Protein AF-0000000071077461 (afdb_homodimer)

Secondary structure (DSSP, 8-state):
--------------------PPPPTT-EEETTEEEEEEEEEE-HHHHHHHHHHTT-EE---SSHHHHHHHHHHHHHHS-GGGTT-TTS-EE-SEE-SSSTT--EETT--------BPTT----TTS--EEEE---SSSHHHHT-EEEE-TTS-EEEEEEEE---/--------------------PPPPTT-EEETTEEEEEEEEEE-HHHHHHHHHHTT-EE---SSHHHHHHHHHHHHHHS-GGG-S-TTS-EE-SEE-SSSTT--EETT--------BPTT----TTS--EEEE---SSSHHHHT-EEEE-TTS-EEEEEEEE---

Organism: Strongylocentrotus purpuratus (NCBI:txid7668)

pLDDT: mean 88.17, std 15.77, range [35.69, 98.88]

InterPro domains:
  IPR001304 C-type lectin-like [PF00059] (41-160)
  IPR001304 C-type lectin-like [PS50041] (30-159)
  IPR001304 C-type lectin-like [SM00034] (23-159)
  IPR016186 C-type lectin-like/link domain superfamily [G3DSA:3.10.100.10] (11-162)
  IPR016187 C-type lectin fold [SSF56436] (12-163)
  IPR050111 C-type lectin and snaclec domain-containing protein [PTHR22803] (23-162)

Foldseek 3Di:
DPPPPPPPPPPPPPPPPPPQDDDDPQWDDDPFKTKHWDQFWFFLVVQQVVLVVVVWGFADDQDPVSLLVVLVVVVVVDPCVPLAALLAWAFGQWWQVPHPPDIDGVVGDDDNDAFADVPPPPCVVNFTTKIQSSHDDDSSNSSHMYGDHRGGIYITMIMDGRRD/DPPPPPPPPPPPPPPPPPPQDDDDPQWDDDPFKTKHWDQFWFFLVVQQVVLVVVVWGFADDQDPVSLLVVLVVVCVVDPCVVQAQLLAWAFGQWWQVPHPPDIDGVVGDDDNDAFADVPPPPCVVNFTTKIQSSHDDDSSNSSHMYTDHSGGIYITMIMDGRRD

Solvent-accessible surface area (backbone atoms only — not comparable to full-atom values): 17833 Å² total; per-residue (Å²): 135,84,80,79,79,77,79,76,78,78,77,76,75,76,74,74,62,76,63,58,54,56,60,56,72,64,18,20,30,56,88,63,29,19,37,31,71,36,37,66,60,28,28,49,66,56,45,38,49,53,18,44,75,70,72,30,23,31,34,77,53,73,42,71,65,54,47,48,52,52,52,52,51,48,47,32,44,32,74,54,92,48,55,64,27,60,86,51,46,37,41,38,23,41,28,19,77,88,42,83,90,50,68,39,36,71,70,69,54,80,82,76,48,87,53,60,29,91,82,38,73,65,48,69,95,71,21,32,25,32,26,33,32,15,39,62,94,42,73,73,46,17,57,18,28,34,53,33,56,45,77,46,67,32,19,34,36,23,30,36,78,49,58,88,133,85,79,80,80,79,79,77,79,78,77,78,75,75,75,74,63,76,62,57,52,56,62,57,74,66,18,20,31,55,88,64,29,19,36,32,70,36,38,67,60,27,27,49,67,55,46,39,50,53,19,45,76,69,74,30,23,31,33,77,54,72,42,71,66,53,48,48,54,52,51,52,52,49,49,32,43,33,76,55,88,55,64,51,28,60,86,53,43,36,41,38,21,41,28,18,76,90,41,81,89,51,70,41,35,71,70,69,54,80,80,75,49,86,52,60,30,92,83,37,72,65,47,70,94,71,22,32,25,30,25,33,32,21,38,63,93,42,73,74,46,19,56,17,28,33,52,32,56,44,77,45,66,32,20,35,36,25,30,38,78,50,58,91

Nearest PDB structures (foldseek):
  5ao5-assembly1_A  TM=8.931E-01  e=1.220E-12  Homo sapiens
  6py1-assembly1_A  TM=8.354E-01  e=2.115E-12  Homo sapiens
  6m5m-assembly1_A  TM=8.519E-01  e=5.872E-10  Saxidomus purpurata
  7odu-assembly1_C  TM=7.969E-01  e=1.382E-09  Rattus norvegicus
  6e7d-assembly1_E  TM=8.260E-01  e=6.780E-09  Mus musculus

Radius of gyration: 26.02 Å; Cα contacts (8 Å, |Δi|>4): 649; chains: 2; bounding box: 96×58×41 Å

Structure (mmCIF, N/CA/C/O backbone):
data_AF-0000000071077461-model_v1
#
loop_
_entity.id
_entity.type
_entity.pdbx_description
1 polymer 'C-type lectin domain-containing protein'
#
loop_
_atom_site.group_PDB
_atom_site.id
_atom_site.type_symbol
_atom_site.label_atom_id
_atom_site.label_alt_id
_atom_site.label_comp_id
_atom_site.label_asym_id
_atom_site.label_entity_id
_atom_site.label_seq_id
_atom_site.pdbx_PDB_ins_code
_atom_site.Cartn_x
_atom_site.Cartn_y
_atom_site.Cartn_z
_atom_site.occupancy
_atom_site.B_iso_or_equiv
_atom_site.auth_seq_id
_atom_site.auth_comp_id
_atom_site.auth_asym_id
_atom_site.auth_atom_id
_atom_site.pdbx_PDB_model_num
ATOM 1 N N . MET A 1 1 ? 77 -6.574 11.445 1 35.69 1 MET A N 1
ATOM 2 C CA . MET A 1 1 ? 75.75 -6.355 12.133 1 35.69 1 MET A CA 1
ATOM 3 C C . MET A 1 1 ? 74.625 -5.988 11.141 1 35.69 1 MET A C 1
ATOM 5 O O . MET A 1 1 ? 74.625 -4.871 10.617 1 35.69 1 MET A O 1
ATOM 9 N N . ALA A 1 2 ? 74.125 -7.016 10.25 1 49.16 2 ALA A N 1
ATOM 10 C CA . ALA A 1 2 ? 73.062 -6.879 9.266 1 49.16 2 ALA A CA 1
ATOM 11 C C . ALA A 1 2 ? 71.812 -6.352 9.914 1 49.16 2 ALA A C 1
ATOM 13 O O . ALA A 1 2 ? 71.375 -6.828 10.977 1 49.16 2 ALA A O 1
ATOM 14 N N . SER A 1 3 ? 71.438 -5.016 9.781 1 51.44 3 SER A N 1
ATOM 15 C CA . SER A 1 3 ? 70.188 -4.355 10.164 1 51.44 3 SER A CA 1
ATOM 16 C C . SER A 1 3 ? 69 -5.066 9.562 1 51.44 3 SER A C 1
ATOM 18 O O . SER A 1 3 ? 68.938 -5.246 8.344 1 51.44 3 SER A O 1
ATOM 20 N N . ASN A 1 4 ? 68.438 -6.098 10.273 1 57.31 4 ASN A N 1
ATOM 21 C CA . ASN A 1 4 ? 67.188 -6.723 9.922 1 57.31 4 ASN A CA 1
ATOM 22 C C . ASN A 1 4 ? 66.062 -5.691 9.797 1 57.31 4 ASN A C 1
ATOM 24 O O . ASN A 1 4 ? 65.688 -5.027 10.773 1 57.31 4 ASN A O 1
ATOM 28 N N . PHE A 1 5 ? 65.812 -4.973 8.609 1 58.66 5 PHE A N 1
ATOM 29 C CA . PHE A 1 5 ? 64.625 -4.172 8.312 1 58.66 5 PHE A CA 1
ATOM 30 C C . PHE A 1 5 ? 63.375 -5.012 8.422 1 58.66 5 PHE A C 1
ATOM 32 O O . PHE A 1 5 ? 63.219 -5.988 7.684 1 58.66 5 PHE A O 1
ATOM 39 N N . THR A 1 6 ? 62.719 -5.102 9.625 1 57.34 6 THR A N 1
ATOM 40 C CA . THR A 1 6 ? 61.406 -5.691 9.773 1 57.34 6 THR A CA 1
ATOM 41 C C . THR A 1 6 ? 60.344 -4.875 9.008 1 57.34 6 THR A C 1
ATOM 43 O O . THR A 1 6 ? 60.188 -3.682 9.266 1 57.34 6 THR A O 1
ATOM 46 N N . ILE A 1 7 ? 60.062 -5.16 7.746 1 57.41 7 ILE A N 1
ATOM 47 C CA . ILE A 1 7 ? 58.906 -4.613 7.02 1 57.41 7 ILE A CA 1
ATOM 48 C C . ILE A 1 7 ? 57.625 -4.953 7.754 1 57.41 7 ILE A C 1
ATOM 50 O O . ILE A 1 7 ? 57.281 -6.129 7.922 1 57.41 7 ILE A O 1
ATOM 54 N N . SER A 1 8 ? 57.156 -4.098 8.68 1 56.28 8 SER A N 1
ATOM 55 C CA . SER A 1 8 ? 55.812 -4.27 9.242 1 56.28 8 SER A CA 1
ATOM 56 C C . SER A 1 8 ? 54.75 -4.098 8.18 1 56.28 8 SER A C 1
ATOM 58 O O . SER A 1 8 ? 54.625 -3.033 7.566 1 56.28 8 SER A O 1
ATOM 60 N N . LEU A 1 9 ? 54.344 -5.16 7.461 1 55.56 9 LEU A N 1
ATOM 61 C CA . LEU A 1 9 ? 53.156 -5.141 6.582 1 55.56 9 LEU A CA 1
ATOM 62 C C . LEU A 1 9 ? 51.938 -4.598 7.309 1 55.56 9 LEU A C 1
ATOM 64 O O . LEU A 1 9 ? 51.438 -5.223 8.258 1 55.56 9 LEU A O 1
ATOM 68 N N . LEU A 1 10 ? 51.75 -3.299 7.289 1 53.69 10 LEU A N 1
ATOM 69 C CA . LEU A 1 10 ? 50.469 -2.752 7.734 1 53.69 10 LEU A CA 1
ATOM 70 C C . LEU A 1 10 ? 49.312 -3.299 6.891 1 53.69 10 LEU A C 1
ATOM 72 O O . LEU A 1 10 ? 49.219 -3.004 5.695 1 53.69 10 LEU A O 1
ATOM 76 N N . LEU A 1 11 ? 48.75 -4.508 7.254 1 54.69 11 LEU A N 1
ATOM 77 C CA . LEU A 1 11 ? 47.531 -5 6.652 1 54.69 11 LEU A CA 1
ATOM 78 C C . LEU A 1 11 ? 46.406 -3.988 6.816 1 54.69 11 LEU A C 1
ATOM 80 O O . LEU A 1 11 ? 45.906 -3.76 7.93 1 54.69 11 LEU A O 1
ATOM 84 N N . LEU A 1 12 ? 46.312 -2.986 5.93 1 55.81 12 LEU A N 1
ATOM 85 C CA . LEU A 1 12 ? 45.156 -2.135 5.863 1 55.81 12 LEU A CA 1
ATOM 86 C C . LEU A 1 12 ? 43.875 -2.969 5.652 1 55.81 12 LEU A C 1
ATOM 88 O O . LEU A 1 12 ? 43.688 -3.549 4.582 1 55.81 12 LEU A O 1
ATOM 92 N N . ALA A 1 13 ? 43.281 -3.553 6.633 1 54.16 13 ALA A N 1
ATOM 93 C CA . ALA A 1 13 ? 41.969 -4.191 6.547 1 54.16 13 ALA A CA 1
ATOM 94 C C . ALA A 1 13 ? 40.938 -3.244 5.934 1 54.16 13 ALA A C 1
ATOM 96 O O . ALA A 1 13 ? 40.562 -2.248 6.555 1 54.16 13 ALA A O 1
ATOM 97 N N . SER A 1 14 ? 40.844 -3.064 4.625 1 54.56 14 SER A N 1
ATOM 98 C CA . SER A 1 14 ? 39.719 -2.375 3.992 1 54.56 14 SER A CA 1
ATOM 99 C C . SER A 1 14 ? 38.406 -2.92 4.488 1 54.56 14 SER A C 1
ATOM 101 O O . SER A 1 14 ? 38.094 -4.098 4.289 1 54.56 14 SER A O 1
ATOM 103 N N . ILE A 1 15 ? 37.875 -2.596 5.602 1 49.5 15 ILE A N 1
ATOM 104 C CA . ILE A 1 15 ? 36.531 -2.918 6.012 1 49.5 15 ILE A CA 1
ATOM 105 C C . ILE A 1 15 ? 35.562 -2.582 4.883 1 49.5 15 ILE A C 1
ATOM 107 O O . ILE A 1 15 ? 35.406 -1.415 4.516 1 49.5 15 ILE A O 1
ATOM 111 N N . ALA A 1 16 ? 35.25 -3.502 3.93 1 50.81 16 ALA A N 1
ATOM 112 C CA . ALA A 1 16 ? 34.188 -3.381 2.936 1 50.81 16 ALA A CA 1
ATOM 113 C C . ALA A 1 16 ? 32.875 -2.963 3.586 1 50.81 16 ALA A C 1
ATOM 115 O O . ALA A 1 16 ? 32.438 -3.578 4.559 1 50.81 16 ALA A O 1
ATOM 116 N N . CYS A 1 17 ? 32.438 -1.766 3.65 1 53.03 17 CYS A N 1
ATOM 117 C CA . CYS A 1 17 ? 31.094 -1.314 3.984 1 53.03 17 CYS A CA 1
ATOM 118 C C . CYS A 1 17 ? 30.047 -2.117 3.221 1 53.03 17 CYS A C 1
ATOM 120 O O . CYS A 1 17 ? 29.922 -1.982 2.002 1 53.03 17 CYS A O 1
ATOM 122 N N . LEU A 1 18 ? 29.75 -3.426 3.639 1 50.91 18 LEU A N 1
ATOM 123 C CA . LEU A 1 18 ? 28.656 -4.184 3.023 1 50.91 18 LEU A CA 1
ATOM 124 C C . LEU A 1 18 ? 27.344 -3.406 3.082 1 50.91 18 LEU A C 1
ATOM 126 O O . LEU A 1 18 ? 26.812 -3.164 4.164 1 50.91 18 LEU A O 1
ATOM 130 N N . ALA A 1 19 ? 27.125 -2.461 2.342 1 52.59 19 ALA A N 1
ATOM 131 C CA . ALA A 1 19 ? 25.891 -1.681 2.221 1 52.59 19 ALA A CA 1
ATOM 132 C C . ALA A 1 19 ? 24.672 -2.592 2.117 1 52.59 19 ALA A C 1
ATOM 134 O O . ALA A 1 19 ? 24.656 -3.533 1.321 1 52.59 19 ALA A O 1
ATOM 135 N N . LYS A 1 20 ? 23.984 -3.031 3.279 1 59.31 20 LYS A N 1
ATOM 136 C CA . LYS A 1 20 ? 22.672 -3.66 3.131 1 59.31 20 LYS A CA 1
ATOM 137 C C . LYS A 1 20 ? 21.797 -2.887 2.146 1 59.31 20 LYS A C 1
ATOM 139 O O . LYS A 1 20 ? 21.703 -1.661 2.225 1 59.31 20 LYS A O 1
ATOM 144 N N . GLY A 1 21 ? 21.344 -3.568 0.967 1 78.06 21 GLY A N 1
ATOM 145 C CA . GLY A 1 21 ? 20.531 -2.834 0.004 1 78.06 21 GLY A CA 1
ATOM 146 C C . GLY A 1 21 ? 19.172 -2.449 0.539 1 78.06 21 GLY A C 1
ATOM 147 O O . GLY A 1 21 ? 18.766 -2.895 1.616 1 78.06 21 GLY A O 1
ATOM 148 N N . CYS A 1 22 ? 18.625 -1.344 0.357 1 87.06 22 CYS A N 1
ATOM 149 C CA . CYS A 1 22 ? 17.266 -0.898 0.611 1 87.06 22 CYS A CA 1
ATOM 150 C C . CYS A 1 22 ? 16.328 -1.313 -0.522 1 87.06 22 CYS A C 1
ATOM 152 O O . CYS A 1 22 ? 16.781 -1.539 -1.647 1 87.06 22 CYS A O 1
ATOM 154 N N . CYS A 1 23 ? 15.031 -1.575 -0.085 1 94.12 23 CYS A N 1
ATOM 155 C CA . CYS A 1 23 ? 14.07 -1.785 -1.162 1 94.12 23 CYS A CA 1
ATOM 156 C C . CYS A 1 23 ? 14 -0.566 -2.072 1 94.12 23 CYS A C 1
ATOM 158 O O . CYS A 1 23 ? 14.195 0.563 -1.623 1 94.12 23 CYS A O 1
ATOM 160 N N . PRO A 1 24 ? 13.727 -0.877 -3.379 1 93.69 24 PRO A N 1
ATOM 161 C CA . PRO A 1 24 ? 13.523 0.264 -4.273 1 93.69 24 PRO A CA 1
ATOM 162 C C . PRO A 1 24 ? 12.344 1.14 -3.861 1 93.69 24 PRO A C 1
ATOM 164 O O . PRO A 1 24 ? 11.5 0.713 -3.066 1 93.69 24 PRO A O 1
ATOM 167 N N . GLU A 1 25 ? 12.305 2.336 -4.387 1 92.31 25 GLU A N 1
ATOM 168 C CA . GLU A 1 25 ? 11.18 3.234 -4.133 1 92.31 25 GLU A CA 1
ATOM 169 C C . GLU A 1 25 ? 9.852 2.562 -4.461 1 92.31 25 GLU A C 1
ATOM 171 O O . GLU A 1 25 ? 9.742 1.84 -5.453 1 92.31 25 GLU A O 1
ATOM 176 N N . LYS A 1 26 ? 8.859 2.758 -3.629 1 94.12 26 LYS A N 1
ATOM 177 C CA . LYS A 1 26 ? 7.477 2.311 -3.781 1 94.12 26 LYS A CA 1
ATOM 178 C C . LYS A 1 26 ? 7.352 0.813 -3.516 1 94.12 26 LYS A C 1
ATOM 180 O O . LYS A 1 26 ? 6.301 0.218 -3.773 1 94.12 26 LYS A O 1
ATOM 185 N N . PHE A 1 27 ? 8.492 0.224 -3.129 1 96.44 27 PHE A N 1
ATOM 186 C CA . PHE A 1 27 ? 8.469 -1.127 -2.582 1 96.44 27 PHE A CA 1
ATOM 187 C C . PHE A 1 27 ? 8.547 -1.096 -1.061 1 96.44 27 PHE A C 1
ATOM 189 O O . PHE A 1 27 ? 9.133 -0.178 -0.483 1 96.44 27 PHE A O 1
ATOM 196 N N . MET A 1 28 ? 8.031 -2.092 -0.439 1 95.31 28 MET A N 1
ATOM 197 C CA . MET A 1 28 ? 8.102 -2.215 1.015 1 95.31 28 MET A CA 1
ATOM 198 C C . MET A 1 28 ? 8.781 -3.52 1.42 1 95.31 28 MET A C 1
ATOM 200 O O . MET A 1 28 ? 8.539 -4.562 0.808 1 95.31 28 MET A O 1
ATOM 204 N N . GLN A 1 29 ? 9.492 -3.41 2.438 1 94.19 29 GLN A N 1
ATOM 205 C CA . GLN A 1 29 ? 10.234 -4.578 2.9 1 94.19 29 GLN A CA 1
ATOM 206 C C . GLN A 1 29 ? 9.43 -5.371 3.924 1 94.19 29 GLN A C 1
ATOM 208 O O . GLN A 1 29 ? 8.844 -4.797 4.844 1 94.19 29 GLN A O 1
ATOM 213 N N . VAL A 1 30 ? 9.32 -6.586 3.678 1 95.75 30 VAL A N 1
ATOM 214 C CA . VAL A 1 30 ? 8.867 -7.562 4.664 1 95.75 30 VAL A CA 1
ATOM 215 C C . VAL A 1 30 ? 9.812 -8.758 4.688 1 95.75 30 VAL A C 1
ATOM 217 O O . VAL A 1 30 ? 9.891 -9.516 3.715 1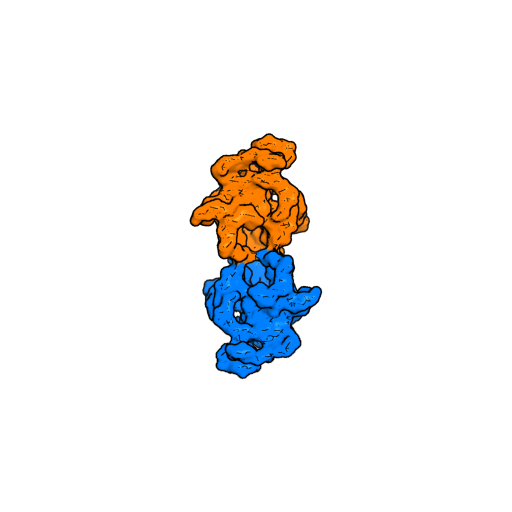 95.75 30 VAL A O 1
ATOM 220 N N . GLY A 1 31 ? 10.492 -8.867 5.82 1 91.75 31 GLY A N 1
ATOM 221 C CA . GLY A 1 31 ? 11.531 -9.883 5.836 1 91.75 31 GLY A CA 1
ATOM 222 C C . GLY A 1 31 ? 12.609 -9.656 4.793 1 91.75 31 GLY A C 1
ATOM 223 O O . GLY A 1 31 ? 13.188 -8.57 4.715 1 91.75 31 GLY A O 1
ATOM 224 N N . ASP A 1 32 ? 12.836 -10.672 3.994 1 93.25 32 ASP A N 1
ATOM 225 C CA . ASP A 1 32 ? 13.906 -10.586 3.008 1 93.25 32 ASP A CA 1
ATOM 226 C C . ASP A 1 32 ? 13.344 -10.336 1.609 1 93.25 32 ASP A C 1
ATOM 228 O O . ASP A 1 32 ? 13.984 -10.664 0.609 1 93.25 32 ASP A O 1
ATOM 232 N N . ARG A 1 33 ? 12.195 -9.688 1.614 1 96.31 33 ARG A N 1
ATOM 233 C CA . ARG A 1 33 ? 11.562 -9.422 0.326 1 96.31 33 ARG A CA 1
ATOM 234 C C . ARG A 1 33 ? 11.031 -7.996 0.259 1 96.31 33 ARG A C 1
ATOM 236 O O . ARG A 1 33 ? 10.641 -7.426 1.279 1 96.31 33 ARG A O 1
ATOM 243 N N . CYS A 1 34 ? 11.094 -7.441 -0.927 1 97.19 34 CYS A N 1
ATOM 244 C CA . CYS A 1 34 ? 10.492 -6.152 -1.239 1 97.19 34 CYS A CA 1
ATOM 245 C C . CYS A 1 34 ? 9.219 -6.336 -2.062 1 97.19 34 CYS A C 1
ATOM 247 O O . CYS A 1 34 ? 9.25 -6.961 -3.123 1 97.19 34 CYS A O 1
ATOM 249 N N . TYR A 1 35 ? 8.102 -5.805 -1.593 1 97.88 35 TYR A N 1
ATOM 250 C CA . TYR A 1 35 ? 6.82 -5.996 -2.252 1 97.88 35 TYR A CA 1
ATOM 251 C C . TYR A 1 35 ? 6.293 -4.684 -2.818 1 97.88 35 TYR A C 1
ATOM 253 O O . TYR A 1 35 ? 6.488 -3.621 -2.225 1 97.88 35 TYR A O 1
ATOM 261 N N . HIS A 1 36 ? 5.703 -4.738 -3.982 1 96.88 36 HIS A N 1
ATOM 262 C CA . HIS A 1 36 ? 4.953 -3.656 -4.613 1 96.88 36 HIS A CA 1
ATOM 263 C C . HIS A 1 36 ? 3.521 -4.082 -4.914 1 96.88 36 HIS A C 1
ATOM 265 O O . HIS A 1 36 ? 3.297 -5.098 -5.574 1 96.88 36 HIS A O 1
ATOM 271 N N . PHE A 1 37 ? 2.541 -3.369 -4.363 1 95.5 37 PHE A N 1
ATOM 272 C CA . PHE A 1 37 ? 1.134 -3.65 -4.613 1 95.5 37 PHE A CA 1
ATOM 273 C C . PHE A 1 37 ? 0.557 -2.666 -5.625 1 95.5 37 PHE A C 1
ATOM 275 O O . PHE A 1 37 ? 0.854 -1.47 -5.57 1 95.5 37 PHE A O 1
ATOM 282 N N . SER A 1 38 ? -0.261 -3.15 -6.527 1 93.69 38 SER A N 1
ATOM 283 C CA . SER A 1 38 ? -1.041 -2.303 -7.422 1 93.69 38 SER A CA 1
ATOM 284 C C . SER A 1 38 ? -2.521 -2.666 -7.379 1 93.69 38 SER A C 1
ATOM 286 O O . SER A 1 38 ? -2.895 -3.811 -7.637 1 93.69 38 SER A O 1
ATOM 288 N N . SER A 1 39 ? -3.318 -1.667 -7.105 1 90.19 39 SER A N 1
ATOM 289 C CA . SER A 1 39 ? -4.762 -1.875 -7.094 1 90.19 39 SER A CA 1
ATOM 290 C C . SER A 1 39 ? -5.352 -1.772 -8.492 1 90.19 39 SER A C 1
ATOM 292 O O . SER A 1 39 ? -6.512 -2.121 -8.711 1 90.19 39 SER A O 1
ATOM 294 N N . TYR A 1 40 ? -4.523 -1.301 -9.461 1 90.5 40 TYR A N 1
ATOM 295 C CA . TYR A 1 40 ? -4.996 -1.252 -10.836 1 90.5 40 TYR A CA 1
ATOM 296 C C . TYR A 1 40 ? -5.199 -2.656 -11.398 1 90.5 40 TYR A C 1
ATOM 298 O O . TYR A 1 40 ? -4.234 -3.404 -11.578 1 90.5 40 TYR A O 1
ATOM 306 N N . LYS A 1 41 ? -6.418 -2.943 -11.672 1 93.06 41 LYS A N 1
ATOM 307 C CA . LYS A 1 41 ? -6.75 -4.301 -12.102 1 93.06 41 LYS A CA 1
ATOM 308 C C . LYS A 1 41 ? -6.262 -4.562 -13.523 1 93.06 41 LYS A C 1
ATOM 310 O O . LYS A 1 41 ? -6.469 -3.744 -14.422 1 93.06 41 LYS A O 1
ATOM 315 N N . LYS A 1 42 ? -5.605 -5.691 -13.625 1 95.56 42 LYS A N 1
ATOM 316 C CA . LYS A 1 42 ? -5.047 -6.102 -14.914 1 95.56 42 LYS A CA 1
ATOM 317 C C . LYS A 1 42 ? -5.238 -7.598 -15.141 1 95.56 42 LYS A C 1
ATOM 319 O O . LYS A 1 42 ? -5.551 -8.344 -14.211 1 95.56 42 LYS A O 1
ATOM 324 N N . THR A 1 43 ? -5.113 -7.961 -16.375 1 98.12 43 THR A N 1
ATOM 325 C CA . THR A 1 43 ? -4.996 -9.391 -16.656 1 98.12 43 THR A CA 1
ATOM 326 C C . THR A 1 43 ? -3.727 -9.961 -16.031 1 98.12 43 THR A C 1
ATOM 328 O O . THR A 1 43 ? -2.818 -9.211 -15.664 1 98.12 43 THR A O 1
ATOM 331 N N . TRP A 1 44 ? -3.715 -11.242 -15.969 1 98.56 44 TRP A N 1
ATOM 332 C CA . TRP A 1 44 ? -2.535 -11.875 -15.383 1 98.56 44 TRP A CA 1
ATOM 333 C C . TRP A 1 44 ? -1.28 -11.516 -16.172 1 98.56 44 TRP A C 1
ATOM 335 O O . TRP A 1 44 ? -0.248 -11.18 -15.586 1 98.56 44 TRP A O 1
ATOM 345 N N . SER A 1 45 ? -1.382 -11.578 -17.516 1 98.81 45 SER A N 1
ATOM 346 C CA . SER A 1 45 ? -0.234 -11.297 -18.375 1 98.81 45 SER A CA 1
ATOM 347 C C . SER A 1 45 ? 0.222 -9.844 -18.219 1 98.81 45 SER A C 1
ATOM 349 O O . SER A 1 45 ? 1.422 -9.57 -18.156 1 98.81 45 SER A O 1
ATOM 351 N N . ASP A 1 46 ? -0.719 -8.953 -18.172 1 98.81 46 ASP A N 1
ATOM 352 C CA . ASP A 1 46 ? -0.379 -7.547 -18.016 1 98.81 46 ASP A CA 1
ATOM 353 C C . ASP A 1 46 ? 0.231 -7.285 -16.641 1 98.81 46 ASP A C 1
ATOM 355 O O . ASP A 1 46 ? 1.153 -6.477 -16.5 1 98.81 46 ASP A O 1
ATOM 359 N N . ALA A 1 47 ? -0.329 -7.91 -15.625 1 98.5 47 ALA A N 1
ATOM 360 C CA . ALA A 1 47 ? 0.228 -7.793 -14.281 1 98.5 47 ALA A CA 1
ATOM 361 C C . ALA A 1 47 ? 1.662 -8.312 -14.234 1 98.5 47 ALA A C 1
ATOM 363 O O . ALA A 1 47 ? 2.547 -7.668 -13.672 1 98.5 47 ALA A O 1
ATOM 364 N N . ASN A 1 48 ? 1.882 -9.445 -14.867 1 98.88 48 ASN A N 1
ATOM 365 C CA . ASN A 1 48 ? 3.223 -10.016 -14.945 1 98.88 48 ASN A CA 1
ATOM 366 C C . ASN A 1 48 ? 4.195 -9.078 -15.648 1 98.88 48 ASN A C 1
ATOM 368 O O . ASN A 1 48 ? 5.32 -8.875 -15.188 1 98.88 48 ASN A O 1
ATOM 372 N N . ARG A 1 49 ? 3.791 -8.57 -16.703 1 98.75 49 ARG A N 1
ATOM 373 C CA . ARG A 1 49 ? 4.629 -7.645 -17.469 1 98.75 49 ARG A CA 1
ATOM 374 C C . ARG A 1 49 ? 4.961 -6.402 -16.641 1 98.75 49 ARG A C 1
ATOM 376 O O . ARG A 1 49 ? 6.102 -5.934 -16.641 1 98.75 49 ARG A O 1
ATOM 383 N N . GLU A 1 50 ? 3.977 -5.902 -15.992 1 98.31 50 GLU A N 1
ATOM 384 C CA . GLU A 1 50 ? 4.227 -4.719 -15.172 1 98.31 50 GLU A CA 1
ATOM 385 C C . GLU A 1 50 ? 5.258 -5.008 -14.086 1 98.31 50 GLU A C 1
ATOM 387 O O . GLU A 1 50 ? 6.133 -4.18 -13.82 1 98.31 50 GLU A O 1
ATOM 392 N N . CYS A 1 51 ? 5.117 -6.133 -13.438 1 98.69 51 CYS A N 1
ATOM 393 C CA . CYS A 1 51 ? 6.102 -6.5 -12.43 1 98.69 51 CYS A CA 1
ATOM 394 C C . CYS A 1 51 ? 7.492 -6.637 -13.039 1 98.69 51 CYS A C 1
ATOM 396 O O . CYS A 1 51 ? 8.477 -6.184 -12.461 1 98.69 51 CYS A O 1
ATOM 398 N N . GLU A 1 52 ? 7.594 -7.188 -14.203 1 98.5 52 GLU A N 1
ATOM 399 C CA . GLU A 1 52 ? 8.875 -7.32 -14.898 1 98.5 52 GLU A CA 1
ATOM 400 C C . GLU A 1 52 ? 9.461 -5.953 -15.242 1 98.5 52 GLU A C 1
ATOM 402 O O . GLU A 1 52 ? 10.664 -5.742 -15.125 1 98.5 52 GLU A O 1
ATOM 407 N N . ASP A 1 53 ? 8.625 -5.062 -15.664 1 98.19 53 ASP A N 1
ATOM 408 C CA . ASP A 1 53 ? 9.055 -3.707 -15.992 1 98.19 53 ASP A CA 1
ATOM 409 C C . ASP A 1 53 ? 9.664 -3.012 -14.773 1 98.19 53 ASP A C 1
ATOM 411 O O . ASP A 1 53 ? 10.523 -2.143 -14.914 1 98.19 53 ASP A O 1
ATOM 415 N N . LEU A 1 54 ? 9.258 -3.457 -13.578 1 97.19 54 LEU A N 1
ATOM 416 C CA . LEU A 1 54 ? 9.773 -2.891 -12.336 1 97.19 54 LEU A CA 1
ATOM 417 C C . LEU A 1 54 ? 11.008 -3.652 -11.859 1 97.19 54 LEU A C 1
ATOM 419 O O . LEU A 1 54 ? 11.516 -3.402 -10.766 1 97.19 54 LEU A O 1
ATOM 423 N N . GLY A 1 55 ? 11.492 -4.555 -12.742 1 97.38 55 GLY A N 1
ATOM 424 C CA . GLY A 1 55 ? 12.609 -5.395 -12.336 1 97.38 55 GLY A CA 1
ATOM 425 C C . GLY A 1 55 ? 12.242 -6.398 -11.258 1 97.38 55 GLY A C 1
ATOM 426 O O . GLY A 1 55 ? 13.094 -6.805 -10.469 1 97.38 55 GLY A O 1
ATOM 427 N N . ALA A 1 56 ? 11 -6.656 -11.148 1 98.25 56 ALA A N 1
ATOM 428 C CA . ALA A 1 56 ? 10.453 -7.57 -10.141 1 98.25 56 ALA A CA 1
ATOM 429 C C . ALA A 1 56 ? 9.656 -8.695 -10.797 1 98.25 56 ALA A C 1
ATOM 431 O O . ALA A 1 56 ? 9.82 -8.961 -11.992 1 98.25 56 ALA A O 1
ATOM 432 N N . HIS A 1 57 ? 8.938 -9.508 -9.945 1 98.56 57 HIS A N 1
ATOM 433 C CA . HIS A 1 57 ? 8.102 -10.617 -10.398 1 98.56 57 HIS A CA 1
ATOM 434 C C . HIS A 1 57 ? 6.754 -10.617 -9.688 1 98.56 57 HIS A C 1
ATOM 436 O O . HIS A 1 57 ? 6.645 -10.141 -8.555 1 98.56 57 HIS A O 1
ATOM 442 N N . LEU A 1 58 ? 5.746 -11.156 -10.422 1 98.81 58 LEU A N 1
ATOM 443 C CA . LEU A 1 58 ? 4.574 -11.516 -9.633 1 98.81 58 LEU A CA 1
ATOM 444 C C . LEU A 1 58 ? 4.969 -12.375 -8.438 1 98.81 58 LEU A C 1
ATOM 446 O O . LEU A 1 58 ? 5.848 -13.242 -8.555 1 98.81 58 LEU A O 1
ATOM 450 N N . VAL A 1 59 ? 4.273 -12.188 -7.402 1 98.69 59 VAL A N 1
ATOM 451 C CA . VAL A 1 59 ? 4.715 -12.758 -6.133 1 98.69 59 VAL A CA 1
ATOM 452 C C . VAL A 1 59 ? 4.609 -14.281 -6.188 1 98.69 59 VAL A C 1
ATOM 454 O O . VAL A 1 59 ? 3.648 -14.828 -6.738 1 98.69 59 VAL A O 1
ATOM 457 N N . SER A 1 60 ? 5.59 -14.938 -5.66 1 98.69 60 SER A N 1
ATOM 458 C CA . SER A 1 60 ? 5.617 -16.375 -5.453 1 98.69 60 SER A CA 1
ATOM 459 C C . SER A 1 60 ? 5.637 -16.719 -3.969 1 98.69 60 SER A C 1
ATOM 461 O O . SER A 1 60 ? 5.949 -15.875 -3.133 1 98.69 60 SER A O 1
ATOM 463 N N . PHE A 1 61 ? 5.184 -17.891 -3.635 1 98.44 61 PHE A N 1
ATOM 464 C CA . PHE A 1 61 ? 5.156 -18.344 -2.25 1 98.44 61 PHE A CA 1
ATOM 465 C C . PHE A 1 61 ? 5.891 -19.672 -2.102 1 98.44 61 PHE A C 1
ATOM 467 O O . PHE A 1 61 ? 5.672 -20.594 -2.887 1 98.44 61 PHE A O 1
ATOM 474 N N . HIS A 1 62 ? 6.699 -19.75 -1.02 1 98 62 HIS A N 1
ATOM 475 C CA . HIS A 1 62 ? 7.434 -20.969 -0.75 1 98 62 HIS A CA 1
ATOM 476 C C . HIS A 1 62 ? 7.223 -21.438 0.686 1 98 62 HIS A C 1
ATOM 478 O O . HIS A 1 62 ? 7.934 -22.328 1.168 1 98 62 HIS A O 1
ATOM 484 N N . SER A 1 63 ? 6.305 -20.734 1.363 1 97.62 63 SER A N 1
ATOM 485 C CA . SER A 1 63 ? 5.895 -21.094 2.715 1 97.62 63 SER A CA 1
ATOM 486 C C . SER A 1 63 ? 4.586 -20.422 3.1 1 97.62 63 SER A C 1
ATOM 488 O O . SER A 1 63 ? 4.16 -19.469 2.451 1 97.62 63 SER A O 1
ATOM 490 N N . SER A 1 64 ? 3.949 -20.953 4.145 1 97.38 64 SER A N 1
ATOM 491 C CA . SER A 1 64 ? 2.738 -20.328 4.66 1 97.38 64 SER A CA 1
ATOM 492 C C . SER A 1 64 ? 3.031 -18.953 5.227 1 97.38 64 SER A C 1
ATOM 494 O O . SER A 1 64 ? 2.191 -18.047 5.148 1 97.38 64 SER A O 1
ATOM 496 N N . ALA A 1 65 ? 4.188 -18.781 5.73 1 97 65 ALA A N 1
ATOM 497 C CA . ALA A 1 65 ? 4.582 -17.484 6.289 1 97 65 ALA A CA 1
ATOM 498 C C . ALA A 1 65 ? 4.617 -16.406 5.207 1 97 65 ALA A C 1
ATOM 500 O O . ALA A 1 65 ? 4.133 -15.297 5.414 1 97 65 ALA A O 1
ATOM 501 N N . GLU A 1 66 ? 5.168 -16.734 4.059 1 97 66 GLU A N 1
ATOM 502 C CA . GLU A 1 66 ? 5.219 -15.797 2.949 1 97 66 GLU A CA 1
ATOM 503 C C . GLU A 1 66 ? 3.814 -15.43 2.471 1 97 66 GLU A C 1
ATOM 505 O O . GLU A 1 66 ? 3.531 -14.266 2.186 1 97 66 GLU A O 1
ATOM 510 N N . SER A 1 67 ? 2.975 -16.453 2.379 1 97.38 67 SER A N 1
ATOM 511 C CA . SER A 1 67 ? 1.586 -16.219 1.995 1 97.38 67 SER A CA 1
ATOM 512 C C . SER A 1 67 ? 0.892 -15.273 2.975 1 97.38 67 SER A C 1
ATOM 514 O O . SER A 1 67 ? 0.195 -14.344 2.564 1 97.38 67 SER A O 1
ATOM 516 N N . GLU A 1 68 ? 1.093 -15.492 4.215 1 96.5 68 GLU A N 1
ATOM 517 C CA . GLU A 1 68 ? 0.478 -14.68 5.262 1 96.5 68 GLU A CA 1
ATOM 518 C C . GLU A 1 68 ? 0.98 -13.242 5.207 1 96.5 68 GLU A C 1
ATOM 520 O O . GLU A 1 68 ? 0.203 -12.305 5.383 1 96.5 68 GLU A O 1
ATOM 525 N N . ASP A 1 69 ? 2.273 -13.086 4.996 1 96.25 69 ASP A N 1
ATOM 526 C CA . ASP A 1 69 ? 2.848 -11.75 4.883 1 96.25 69 ASP A CA 1
ATOM 527 C C . ASP A 1 69 ? 2.141 -10.938 3.803 1 96.25 69 ASP A C 1
ATOM 529 O O . ASP A 1 69 ? 1.759 -9.789 4.035 1 96.25 69 ASP A O 1
ATOM 533 N N . VAL A 1 70 ? 1.964 -11.531 2.682 1 96.38 70 VAL A N 1
ATOM 534 C CA . VAL A 1 70 ? 1.376 -10.828 1.542 1 96.38 70 VAL A CA 1
ATOM 535 C C . VAL A 1 70 ? -0.104 -10.562 1.809 1 96.38 70 VAL A C 1
ATOM 537 O O . VAL A 1 70 ? -0.608 -9.477 1.506 1 96.38 70 VAL A O 1
ATOM 540 N N . TYR A 1 71 ? -0.81 -11.516 2.381 1 93.81 71 TYR A N 1
ATOM 541 C CA . TYR A 1 71 ? -2.227 -11.336 2.674 1 93.81 71 TYR A CA 1
ATOM 542 C C . TYR A 1 71 ? -2.434 -10.211 3.68 1 93.81 71 TYR A C 1
ATOM 544 O O . TYR A 1 71 ? -3.365 -9.406 3.545 1 93.81 71 TYR A O 1
ATOM 552 N N . ASP A 1 72 ? -1.548 -10.164 4.664 1 91.94 72 ASP A N 1
ATOM 553 C CA . ASP A 1 72 ? -1.618 -9.102 5.66 1 91.94 72 ASP A CA 1
ATOM 554 C C . ASP A 1 72 ? -1.389 -7.734 5.02 1 91.94 72 ASP A C 1
ATOM 556 O O . ASP A 1 72 ? -2.064 -6.762 5.355 1 91.94 72 ASP A O 1
ATOM 560 N N . LEU A 1 73 ? -0.421 -7.695 4.156 1 92.31 73 LEU A N 1
ATOM 561 C CA . LEU A 1 73 ? -0.192 -6.457 3.42 1 92.31 73 LEU A CA 1
ATOM 562 C C . LEU A 1 73 ? -1.425 -6.07 2.609 1 92.31 73 LEU A C 1
ATOM 564 O O . LEU A 1 73 ? -1.853 -4.914 2.633 1 92.31 73 LEU A O 1
ATOM 568 N N . TRP A 1 74 ? -1.954 -7.035 1.951 1 91.56 74 TRP A N 1
ATOM 569 C CA . TRP A 1 74 ? -3.131 -6.789 1.126 1 91.56 74 TRP A CA 1
ATOM 570 C C . TRP A 1 74 ? -4.273 -6.223 1.963 1 91.56 74 TRP A C 1
ATOM 572 O O . TRP A 1 74 ? -4.918 -5.246 1.569 1 91.56 74 TRP A O 1
ATOM 582 N N . LYS A 1 75 ? -4.512 -6.773 3.119 1 88.06 75 LYS A N 1
ATOM 583 C CA . LYS A 1 75 ? -5.578 -6.328 4.012 1 88.06 75 LYS A CA 1
ATOM 584 C C . LYS A 1 75 ? -5.352 -4.891 4.469 1 88.06 75 LYS A C 1
ATOM 586 O O . LYS A 1 75 ? -6.309 -4.145 4.688 1 88.06 75 LYS A O 1
ATOM 591 N N . SER A 1 76 ? -4.121 -4.574 4.57 1 87.62 76 SER A N 1
ATOM 592 C CA . SER A 1 76 ? -3.803 -3.234 5.051 1 87.62 76 SER A CA 1
ATOM 593 C C . SER A 1 76 ? -4.082 -2.184 3.979 1 87.62 76 SER A C 1
ATOM 595 O O . SER A 1 76 ? -4.223 -0.999 4.285 1 87.62 76 SER A O 1
ATOM 597 N N . PHE A 1 77 ? -4.211 -2.609 2.734 1 86.94 77 PHE A N 1
ATOM 598 C CA . PHE A 1 77 ? -4.406 -1.679 1.628 1 86.94 77 PHE A CA 1
ATOM 599 C C . PHE A 1 77 ? -5.863 -1.653 1.193 1 86.94 77 PHE A C 1
ATOM 601 O O . PHE A 1 77 ? -6.309 -0.703 0.544 1 86.94 77 PHE A O 1
ATOM 608 N N . THR A 1 78 ? -6.535 -2.693 1.491 1 80.19 78 THR A N 1
ATOM 609 C CA . THR A 1 78 ? -7.867 -2.844 0.917 1 80.19 78 THR A CA 1
ATOM 610 C C . THR A 1 78 ? -8.93 -2.865 2.014 1 80.19 78 THR A C 1
ATOM 612 O O . THR A 1 78 ? -8.609 -3.055 3.189 1 80.19 78 THR A O 1
ATOM 615 N N . ASP A 1 79 ? -10.156 -2.477 1.564 1 70 79 ASP A N 1
ATOM 616 C CA . ASP A 1 79 ? -11.281 -2.545 2.49 1 70 79 ASP A CA 1
ATOM 617 C C . ASP A 1 79 ? -11.641 -3.994 2.814 1 70 79 ASP A C 1
ATOM 619 O O . ASP A 1 79 ? -12.133 -4.727 1.952 1 70 79 ASP A O 1
ATOM 623 N N . VAL A 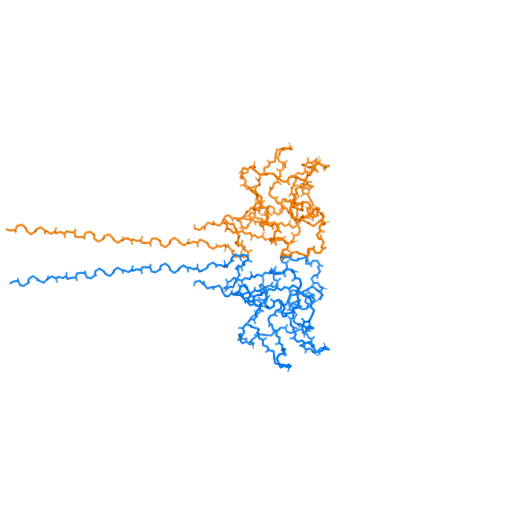1 80 ? -11.352 -4.355 4.02 1 62.19 80 VAL A N 1
ATOM 624 C CA . VAL A 1 80 ? -11.453 -5.762 4.398 1 62.19 80 VAL A CA 1
ATOM 625 C C . VAL A 1 80 ? -12.891 -6.09 4.785 1 62.19 80 VAL A C 1
ATOM 627 O O . VAL A 1 80 ? -13.211 -7.238 5.105 1 62.19 80 VAL A O 1
ATOM 630 N N . SER A 1 81 ? -13.609 -5.074 4.754 1 63.66 81 SER A N 1
ATOM 631 C CA . SER A 1 81 ? -15 -5.398 5.055 1 63.66 81 SER A CA 1
ATOM 632 C C . SER A 1 81 ? -15.562 -6.395 4.051 1 63.66 81 SER A C 1
ATOM 634 O O . SER A 1 81 ? -16.562 -7.066 4.328 1 63.66 81 SER A O 1
ATOM 636 N N . TYR A 1 82 ? -14.773 -6.531 2.975 1 60.16 82 TYR A N 1
ATOM 637 C CA . TYR A 1 82 ? -15.203 -7.465 1.943 1 60.16 82 TYR A CA 1
ATOM 638 C C . TYR A 1 82 ? -14.328 -8.711 1.935 1 60.16 82 TYR A C 1
ATOM 640 O O . TYR A 1 82 ? -14.172 -9.359 0.897 1 60.16 82 TYR A O 1
ATOM 648 N N . ALA A 1 83 ? -13.695 -9.109 2.99 1 59.03 83 ALA A N 1
ATOM 649 C CA . ALA A 1 83 ? -12.766 -10.219 3.152 1 59.03 83 ALA A CA 1
ATOM 650 C C . ALA A 1 83 ? -13.375 -11.523 2.635 1 59.03 83 ALA A C 1
ATOM 652 O O . ALA A 1 83 ? -12.656 -12.445 2.252 1 59.03 83 ALA A O 1
ATOM 653 N N . ASP A 1 84 ? -14.562 -11.445 2.281 1 61.38 84 ASP A N 1
ATOM 654 C CA . ASP A 1 84 ? -15.195 -12.648 1.749 1 61.38 84 ASP A CA 1
ATOM 655 C C . ASP A 1 84 ? -15.773 -12.398 0.358 1 61.38 84 ASP A C 1
ATOM 657 O O . ASP A 1 84 ? -16.938 -12.695 0.102 1 61.38 84 ASP A O 1
ATOM 661 N N . ASP A 1 85 ? -14.93 -11.68 -0.324 1 64.75 85 ASP A N 1
ATOM 662 C CA . ASP A 1 85 ? -15.344 -11.367 -1.687 1 64.75 85 ASP A CA 1
ATOM 663 C C . ASP A 1 85 ? -14.367 -11.93 -2.709 1 64.75 85 ASP A C 1
ATOM 665 O O . ASP A 1 85 ? -13.289 -11.359 -2.928 1 64.75 85 ASP A O 1
ATOM 669 N N . GLY A 1 86 ? -14.766 -13.07 -3.24 1 61.53 86 GLY A N 1
ATOM 670 C CA . GLY A 1 86 ? -13.953 -13.789 -4.207 1 61.53 86 GLY A CA 1
ATOM 671 C C . GLY A 1 86 ? -13.586 -12.945 -5.414 1 61.53 86 GLY A C 1
ATOM 672 O O . GLY A 1 86 ? -12.656 -13.281 -6.152 1 61.53 86 GLY A O 1
ATOM 673 N N . ASN A 1 87 ? -14.336 -11.867 -5.48 1 65.62 87 ASN A N 1
ATOM 674 C CA . ASN A 1 87 ? -14.055 -11 -6.621 1 65.62 87 ASN A CA 1
ATOM 675 C C . ASN A 1 87 ? -12.93 -10.016 -6.312 1 65.62 87 ASN A C 1
ATOM 677 O O . ASN A 1 87 ? -12.438 -9.328 -7.211 1 65.62 87 ASN A O 1
ATOM 681 N N . ARG A 1 88 ? -12.688 -10.117 -4.996 1 78.44 88 ARG A N 1
ATOM 682 C CA . ARG A 1 88 ? -11.609 -9.227 -4.559 1 78.44 88 ARG A CA 1
ATOM 683 C C . ARG A 1 88 ? -10.375 -10.023 -4.156 1 78.44 88 ARG A C 1
ATOM 685 O O . ARG A 1 88 ? -10.43 -10.859 -3.254 1 78.44 88 ARG A O 1
ATOM 692 N N . ALA A 1 89 ? -9.453 -10.062 -5 1 89 89 ALA A N 1
ATOM 693 C CA . ALA A 1 89 ? -8.172 -10.711 -4.723 1 89 89 ALA A CA 1
ATOM 694 C C . ALA A 1 89 ? -7.07 -10.164 -5.629 1 89 89 ALA A C 1
ATOM 696 O O . ALA A 1 89 ? -7.176 -9.047 -6.141 1 89 89 ALA A O 1
ATOM 697 N N . TYR A 1 90 ? -5.965 -10.883 -5.586 1 95.31 90 TYR A N 1
ATOM 698 C CA . TYR A 1 90 ? -4.793 -10.406 -6.312 1 95.31 90 TYR A CA 1
ATOM 699 C C . TYR A 1 90 ? -4.094 -11.547 -7.031 1 95.31 90 TYR A C 1
ATOM 701 O O . TYR A 1 90 ? -4.062 -12.68 -6.531 1 95.31 90 TYR A O 1
ATOM 709 N N . TRP A 1 91 ? -3.547 -11.164 -8.219 1 97.62 91 TRP A N 1
ATOM 710 C CA . TRP A 1 91 ? -2.779 -12.164 -8.961 1 97.62 91 TRP A CA 1
ATOM 711 C C . TRP A 1 91 ? -1.5 -12.531 -8.219 1 97.62 91 TRP A C 1
ATOM 713 O O . TRP A 1 91 ? -0.829 -11.664 -7.652 1 97.62 91 TRP A O 1
ATOM 723 N N . ILE A 1 92 ? -1.198 -13.852 -8.25 1 98.69 92 ILE A N 1
ATOM 724 C CA . ILE A 1 92 ? 0.133 -14.328 -7.895 1 98.69 92 ILE A CA 1
ATOM 725 C C . ILE A 1 92 ? 0.806 -14.945 -9.117 1 98.69 92 ILE A C 1
ATOM 727 O O . ILE A 1 92 ? 0.179 -15.094 -10.164 1 98.69 92 ILE A O 1
ATOM 731 N N . GLY A 1 93 ? 2.037 -15.336 -9.047 1 98.88 93 GLY A N 1
ATOM 732 C CA . GLY A 1 93 ? 2.828 -15.695 -10.219 1 98.88 93 GLY A CA 1
ATOM 733 C C . GLY A 1 93 ? 2.547 -17.094 -10.719 1 98.88 93 GLY A C 1
ATOM 734 O O . GLY A 1 93 ? 2.969 -17.469 -11.82 1 98.88 93 GLY A O 1
ATOM 735 N N . LEU A 1 94 ? 1.798 -17.859 -9.961 1 98.88 94 LEU A N 1
ATOM 736 C CA . LEU A 1 94 ? 1.561 -19.25 -10.32 1 98.88 94 LEU A CA 1
ATOM 737 C C . LEU A 1 94 ? 0.612 -19.359 -11.516 1 98.88 94 LEU A C 1
ATOM 739 O O . LEU A 1 94 ? -0.389 -18.641 -11.578 1 98.88 94 LEU A O 1
ATOM 743 N N . ASN A 1 95 ? 0.968 -20.25 -12.461 1 98.88 95 ASN A N 1
ATOM 744 C CA . ASN A 1 95 ? 0.155 -20.438 -13.656 1 98.88 95 ASN A CA 1
ATOM 745 C C . ASN A 1 95 ? 0.484 -21.766 -14.352 1 98.88 95 ASN A C 1
ATOM 747 O O . ASN A 1 95 ? 1.521 -22.359 -14.078 1 98.88 95 ASN A O 1
ATOM 751 N N . ASP A 1 96 ? -0.37 -22.234 -15.133 1 98.75 96 ASP A N 1
ATOM 752 C CA . ASP A 1 96 ? -0.08 -23.391 -15.977 1 98.75 96 ASP A CA 1
ATOM 753 C C . ASP A 1 96 ? -0.449 -23.125 -17.438 1 98.75 96 ASP A C 1
ATOM 755 O O . ASP A 1 96 ? -1.019 -23.984 -18.109 1 98.75 96 ASP A O 1
ATOM 759 N N . ARG A 1 97 ? -0.129 -21.953 -17.875 1 98.25 97 ARG A N 1
ATOM 760 C CA . ARG A 1 97 ? -0.452 -21.453 -19.203 1 98.25 97 ARG A CA 1
ATOM 761 C C . ARG A 1 97 ? 0.323 -22.234 -20.266 1 98.25 97 ARG A C 1
ATOM 763 O O . ARG A 1 97 ? -0.16 -22.406 -21.391 1 98.25 97 ARG A O 1
ATOM 770 N N . GLU A 1 98 ? 1.496 -22.641 -19.953 1 97.69 98 GLU A N 1
ATOM 771 C CA . GLU A 1 98 ? 2.342 -23.344 -20.922 1 97.69 98 GLU A CA 1
ATOM 772 C C . GLU A 1 98 ? 1.832 -24.766 -21.172 1 97.69 98 GLU A C 1
ATOM 774 O O . GLU A 1 98 ? 1.624 -25.156 -22.328 1 97.69 98 GLU A O 1
ATOM 779 N N . TYR A 1 99 ? 1.686 -25.469 -20.078 1 97.62 99 TYR A N 1
ATOM 780 C CA . TYR A 1 99 ? 1.13 -26.812 -20.125 1 97.62 99 TYR A CA 1
ATOM 781 C C . TYR A 1 99 ? 0.075 -27.016 -19.047 1 97.62 99 TYR A C 1
ATOM 783 O O . TYR A 1 99 ? 0.382 -26.953 -17.859 1 97.62 99 TYR A O 1
ATOM 791 N N . GLU A 1 100 ? -1.115 -27.328 -19.484 1 97.19 100 GLU A N 1
ATOM 792 C CA . GLU A 1 100 ? -2.211 -27.516 -18.531 1 97.19 100 GLU A CA 1
ATOM 793 C C . GLU A 1 100 ? -1.868 -28.578 -17.5 1 97.19 100 GLU A C 1
ATOM 795 O O . GLU A 1 100 ? -1.412 -29.656 -17.844 1 97.19 100 GLU A O 1
ATOM 800 N N . GLY A 1 101 ? -2.08 -28.203 -16.219 1 97.19 101 GLY A N 1
ATOM 801 C CA . GLY A 1 101 ? -1.819 -29.141 -15.125 1 97.19 101 GLY A CA 1
ATOM 802 C C . GLY A 1 101 ? -0.411 -29.031 -14.57 1 97.19 101 GLY A C 1
ATOM 803 O O . GLY A 1 101 ? -0.125 -29.547 -13.484 1 97.19 101 GLY A O 1
ATOM 804 N N . SER A 1 102 ? 0.439 -28.406 -15.32 1 98 102 SER A N 1
ATOM 805 C CA . SER A 1 102 ? 1.813 -28.203 -14.867 1 98 102 SER A CA 1
ATOM 806 C C . SER A 1 102 ? 2.035 -26.766 -14.406 1 98 102 SER A C 1
ATOM 808 O O . SER A 1 102 ? 2.418 -25.891 -15.203 1 98 102 SER A O 1
ATOM 810 N N . PHE A 1 103 ? 1.831 -26.609 -13.172 1 98.69 103 PHE A N 1
ATOM 811 C CA . PHE A 1 103 ? 1.918 -25.266 -12.625 1 98.69 103 PHE A CA 1
ATOM 812 C C . PHE A 1 103 ? 3.371 -24.859 -12.414 1 98.69 103 PHE A C 1
ATOM 814 O O . PHE A 1 103 ? 4.199 -25.672 -12 1 98.69 103 PHE A O 1
ATOM 821 N N . LYS A 1 104 ? 3.664 -23.562 -12.703 1 98.75 104 LYS A N 1
ATOM 822 C CA . LYS A 1 104 ? 4.984 -22.984 -12.5 1 98.75 104 LYS A CA 1
ATOM 823 C C . LYS A 1 104 ? 4.875 -21.547 -11.984 1 98.75 104 LYS A C 1
ATOM 825 O O . LYS A 1 104 ? 3.904 -20.844 -12.289 1 98.75 104 LYS A O 1
ATOM 830 N N . TRP A 1 105 ? 5.867 -21.219 -11.242 1 98.81 105 TRP A N 1
ATOM 831 C CA . TRP A 1 105 ? 5.984 -19.812 -10.875 1 98.81 105 TRP A CA 1
ATOM 832 C C . TRP A 1 105 ? 6.574 -18.984 -12.023 1 98.81 105 TRP A C 1
ATOM 834 O O . TRP A 1 105 ? 7.52 -19.438 -12.688 1 98.81 105 TRP A O 1
ATOM 844 N N . SER A 1 106 ? 6.031 -17.812 -12.195 1 98.5 106 SER A N 1
ATOM 845 C CA . SER A 1 106 ? 6.508 -16.969 -13.289 1 98.5 106 SER A CA 1
ATOM 846 C C . SER A 1 106 ? 7.93 -16.484 -13.039 1 98.5 106 SER A C 1
ATOM 848 O O . SER A 1 106 ? 8.609 -16.031 -13.961 1 98.5 106 SER A O 1
ATOM 850 N N . ASP A 1 107 ? 8.367 -16.547 -11.781 1 98.31 107 ASP A N 1
ATOM 851 C CA . ASP A 1 107 ? 9.711 -16.078 -11.477 1 98.31 107 ASP A CA 1
ATOM 852 C C . ASP A 1 107 ? 10.734 -17.188 -11.672 1 98.31 107 ASP A C 1
ATOM 854 O O . ASP A 1 107 ? 11.93 -17 -11.438 1 98.31 107 ASP A O 1
ATOM 858 N N . GLY A 1 108 ? 10.344 -18.359 -11.969 1 97.94 108 GLY A N 1
ATOM 859 C CA . GLY A 1 108 ? 11.234 -19.438 -12.32 1 97.94 108 GLY A CA 1
ATOM 860 C C . GLY A 1 108 ? 11.633 -20.297 -11.133 1 97.94 108 GLY A C 1
ATOM 861 O O . GLY A 1 108 ? 12.32 -21.312 -11.289 1 97.94 108 GLY A O 1
ATOM 862 N N . THR A 1 109 ? 11.164 -19.906 -9.984 1 98.12 109 THR A N 1
ATOM 863 C CA . THR A 1 109 ? 11.508 -20.703 -8.812 1 98.12 109 THR A CA 1
ATOM 864 C C . THR A 1 109 ? 10.695 -21.984 -8.773 1 98.12 109 THR A C 1
ATOM 866 O O . THR A 1 109 ? 9.703 -22.125 -9.492 1 98.12 109 THR A O 1
ATOM 869 N N . SER A 1 110 ? 11.133 -22.891 -7.895 1 97.94 110 SER A N 1
ATOM 870 C CA . SER A 1 110 ? 10.461 -24.188 -7.797 1 97.94 110 SER A CA 1
ATOM 871 C C . SER A 1 110 ? 9.117 -24.062 -7.086 1 97.94 110 SER A C 1
ATOM 873 O O . SER A 1 110 ? 8.961 -23.234 -6.188 1 97.94 110 SER A O 1
ATOM 875 N N . VAL A 1 111 ? 8.203 -24.922 -7.488 1 98.31 111 VAL A N 1
ATOM 876 C CA . VAL A 1 111 ? 6.926 -25 -6.789 1 98.31 111 VAL A CA 1
ATOM 877 C C . VAL A 1 111 ? 7.031 -26 -5.637 1 98.31 111 VAL A C 1
ATOM 879 O O . VAL A 1 111 ? 6.922 -27.219 -5.844 1 98.31 111 VAL A O 1
ATOM 882 N N . ASP A 1 112 ? 7.23 -25.5 -4.469 1 98.12 112 ASP A N 1
ATOM 883 C CA . ASP A 1 112 ? 7.516 -26.344 -3.312 1 98.12 112 ASP A CA 1
ATOM 884 C C . ASP A 1 112 ? 6.523 -26.078 -2.182 1 98.12 112 ASP A C 1
ATOM 886 O O . ASP A 1 112 ? 6.711 -26.547 -1.061 1 98.12 112 ASP A O 1
ATOM 890 N N . TYR A 1 113 ? 5.617 -25.281 -2.432 1 97.94 113 TYR A N 1
ATOM 891 C CA . TYR A 1 113 ? 4.527 -24.938 -1.528 1 97.94 113 TYR A CA 1
ATOM 892 C C . TYR A 1 113 ? 3.209 -24.828 -2.285 1 97.94 113 TYR A C 1
ATOM 894 O O . TYR A 1 113 ? 3.164 -24.25 -3.381 1 97.94 113 TYR A O 1
ATOM 902 N N . TYR A 1 114 ? 2.113 -25.422 -1.749 1 97.62 114 TYR A N 1
ATOM 903 C CA . TYR A 1 114 ? 0.777 -25.344 -2.328 1 97.62 114 TYR A CA 1
ATOM 904 C C . TYR A 1 114 ? -0.247 -24.922 -1.282 1 97.62 114 TYR A C 1
ATOM 906 O O . TYR A 1 114 ? -0.135 -25.281 -0.111 1 97.62 114 TYR A O 1
ATOM 914 N N . HIS A 1 115 ? -1.235 -24.141 -1.748 1 97.94 115 HIS A N 1
ATOM 915 C CA . HIS A 1 115 ? -2.301 -23.719 -0.851 1 97.94 115 HIS A CA 1
ATOM 916 C C . HIS 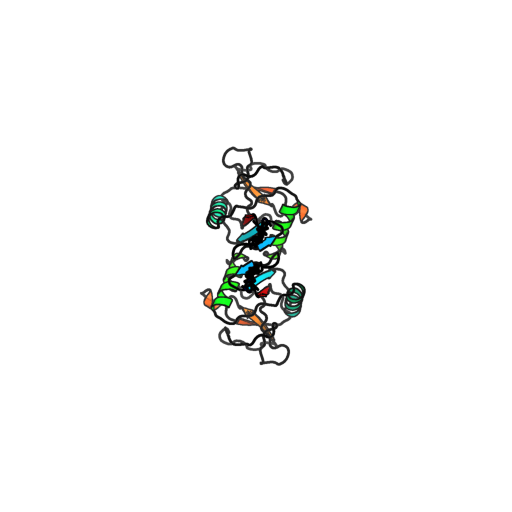A 1 115 ? -3.637 -23.625 -1.581 1 97.94 115 HIS A C 1
ATOM 918 O O . HIS A 1 115 ? -4.312 -22.594 -1.537 1 97.94 115 HIS A O 1
ATOM 924 N N . TRP A 1 116 ? -4.035 -24.75 -2.174 1 97.94 116 TRP A N 1
ATOM 925 C CA . TRP A 1 116 ? -5.242 -24.812 -2.994 1 97.94 116 TRP A CA 1
ATOM 926 C C . TRP A 1 116 ? -6.492 -24.859 -2.123 1 97.94 116 TRP A C 1
ATOM 928 O O . TRP A 1 116 ? -6.508 -25.547 -1.093 1 97.94 116 TRP A O 1
ATOM 938 N N . GLN A 1 117 ? -7.477 -24.203 -2.564 1 95.75 117 GLN A N 1
ATOM 939 C CA . GLN A 1 117 ? -8.805 -24.422 -2.006 1 95.75 117 GLN A CA 1
ATOM 940 C C . GLN A 1 117 ? -9.344 -25.797 -2.395 1 95.75 117 GLN A C 1
ATOM 942 O O . GLN A 1 117 ? -9.039 -26.297 -3.477 1 95.75 117 GLN A O 1
ATOM 947 N N . SER A 1 118 ? -10.164 -26.281 -1.468 1 95.62 118 SER A N 1
ATOM 948 C CA . SER A 1 118 ? -10.781 -27.578 -1.78 1 95.62 118 SER A CA 1
ATOM 949 C C . SER A 1 118 ? -11.477 -27.531 -3.137 1 95.62 118 SER A C 1
ATOM 951 O O . SER A 1 118 ? -12.219 -26.594 -3.438 1 95.62 118 SER A O 1
ATOM 953 N N . GLY A 1 119 ? -11.125 -28.547 -3.949 1 96.94 119 GLY A N 1
ATOM 954 C CA . GLY A 1 119 ? -11.742 -28.656 -5.262 1 96.94 119 GLY A CA 1
ATOM 955 C C . GLY A 1 119 ? -10.961 -27.922 -6.344 1 96.94 119 GLY A C 1
ATOM 956 O O . GLY A 1 119 ? -11.32 -27.984 -7.523 1 96.94 119 GLY A O 1
ATOM 957 N N . GLU A 1 120 ? -9.93 -27.234 -5.957 1 96.56 120 GLU A N 1
ATOM 958 C CA . GLU A 1 120 ? -9.109 -26.484 -6.898 1 96.56 120 GLU A CA 1
ATOM 959 C C . GLU A 1 120 ? -7.707 -27.078 -7.004 1 96.56 120 GLU A C 1
ATOM 961 O O . GLU A 1 120 ? -7.25 -27.766 -6.09 1 96.56 120 GLU A O 1
ATOM 966 N N . PRO A 1 121 ? -6.938 -26.781 -8.008 1 97.81 121 PRO A N 1
ATOM 967 C CA . PRO A 1 121 ? -7.43 -26.172 -9.242 1 97.81 121 PRO A CA 1
ATOM 968 C C . PRO A 1 121 ? -8.352 -27.094 -10.039 1 97.81 121 PRO A C 1
ATOM 970 O O . PRO A 1 121 ? -8.133 -28.297 -10.07 1 97.81 121 PRO A O 1
ATOM 973 N N . ASN A 1 122 ? -9.406 -26.531 -10.781 1 97.75 122 ASN A N 1
ATOM 974 C CA . ASN A 1 122 ? -10.352 -27.391 -11.484 1 97.75 122 ASN A CA 1
ATOM 975 C C . ASN A 1 122 ? -10.406 -27.062 -12.977 1 97.75 122 ASN A C 1
ATOM 977 O O . ASN A 1 122 ? -11.164 -27.672 -13.727 1 97.75 122 ASN A O 1
ATOM 981 N N . ASN A 1 123 ? -9.633 -26.109 -13.422 1 98.06 123 ASN A N 1
ATOM 982 C CA . ASN A 1 123 ? -9.539 -25.719 -14.82 1 98.06 123 ASN A CA 1
ATOM 983 C C . ASN A 1 123 ? -10.914 -25.422 -15.414 1 98.06 123 ASN A C 1
ATOM 985 O O . ASN A 1 123 ? -11.195 -25.797 -16.562 1 98.06 123 ASN A O 1
ATOM 989 N N . ASP A 1 124 ? -11.781 -24.828 -14.578 1 95.44 124 ASP A N 1
ATOM 990 C CA . ASP A 1 124 ? -13.109 -24.484 -15.078 1 95.44 124 ASP A CA 1
ATOM 991 C C . ASP A 1 124 ? -13.023 -23.531 -16.266 1 95.44 124 ASP A C 1
ATOM 993 O O . ASP A 1 124 ? -12.547 -22.406 -16.141 1 95.44 124 ASP A O 1
ATOM 997 N N . ARG A 1 125 ? -13.539 -23.938 -17.453 1 95.25 125 ARG A N 1
ATOM 998 C CA . ARG A 1 125 ? -13.562 -23.172 -18.688 1 95.25 125 ARG A CA 1
ATOM 999 C C . ARG A 1 125 ? -12.156 -22.719 -19.078 1 95.25 125 ARG A C 1
ATOM 1001 O O . ARG A 1 125 ? -11.969 -21.609 -19.562 1 95.25 125 ARG A O 1
ATOM 1008 N N . GLY A 1 126 ? -11.078 -23.578 -18.781 1 97.12 126 GLY A N 1
ATOM 1009 C CA . GLY A 1 126 ? -9.727 -23.344 -19.25 1 97.12 126 GLY A CA 1
ATOM 1010 C C . GLY A 1 126 ? -8.969 -22.344 -18.406 1 97.12 126 GLY A C 1
ATOM 1011 O O . GLY A 1 126 ? -8.195 -21.531 -18.922 1 97.12 126 GLY A O 1
ATOM 1012 N N . GLU A 1 127 ? -9.133 -22.328 -17.078 1 97.88 127 GLU A N 1
ATOM 1013 C CA . GLU A 1 127 ? -8.445 -21.453 -16.141 1 97.88 127 GLU A CA 1
ATOM 1014 C C . GLU A 1 127 ? -6.984 -21.859 -15.977 1 97.88 127 GLU A C 1
ATOM 1016 O O . GLU A 1 127 ? -6.684 -23.031 -15.781 1 97.88 127 GLU A O 1
ATOM 1021 N N . ASP A 1 128 ? -6.09 -20.797 -16.047 1 98.69 128 ASP A N 1
ATOM 1022 C CA . ASP A 1 128 ? -4.676 -21.172 -16.016 1 98.69 128 ASP A CA 1
ATOM 1023 C C . ASP A 1 128 ? -3.9 -20.266 -15.047 1 98.69 128 ASP A C 1
ATOM 1025 O O . ASP A 1 128 ? -2.711 -20.484 -14.805 1 98.69 128 ASP A O 1
ATOM 1029 N N . CYS A 1 129 ? -4.551 -19.281 -14.547 1 98.56 129 CYS A N 1
ATOM 1030 C CA . CYS A 1 129 ? -3.873 -18.297 -13.703 1 98.56 129 CYS A CA 1
ATOM 1031 C C . CYS A 1 129 ? -4.418 -18.344 -12.281 1 98.56 129 CYS A C 1
ATOM 1033 O O . CYS A 1 129 ? -5.562 -18.734 -12.062 1 98.56 129 CYS A O 1
ATOM 1035 N N . VAL A 1 130 ? -3.6 -17.922 -11.289 1 98.38 130 VAL A N 1
ATOM 1036 C CA . VAL A 1 130 ? -3.939 -18.281 -9.914 1 98.38 130 VAL A CA 1
ATOM 1037 C C . VAL A 1 130 ? -4.031 -17.016 -9.062 1 98.38 130 VAL A C 1
ATOM 1039 O O . VAL A 1 130 ? -3.24 -16.078 -9.242 1 98.38 130 VAL A O 1
ATOM 1042 N N . SER A 1 131 ? -4.969 -17 -8.195 1 97.06 131 SER A N 1
ATOM 1043 C CA . SER A 1 131 ? -5.215 -15.977 -7.184 1 97.06 131 SER A CA 1
ATOM 1044 C C . SER A 1 131 ? -5.812 -16.578 -5.918 1 97.06 131 SER A C 1
ATOM 1046 O O . SER A 1 131 ? -6.523 -17.578 -5.977 1 97.06 131 SER A O 1
ATOM 1048 N N . PRO A 1 132 ? -5.48 -15.992 -4.75 1 95.38 132 PRO A N 1
ATOM 1049 C CA . PRO A 1 132 ? -6.309 -16.359 -3.6 1 95.38 132 PRO A CA 1
ATOM 1050 C C . PRO A 1 132 ? -7.801 -16.156 -3.859 1 95.38 132 PRO A C 1
ATOM 1052 O O . PRO A 1 132 ? -8.195 -15.227 -4.562 1 95.38 132 PRO A O 1
ATOM 1055 N N . ARG A 1 133 ? -8.555 -16.969 -3.326 1 91.69 133 ARG A N 1
ATOM 1056 C CA . ARG A 1 133 ? -10 -16.906 -3.521 1 91.69 133 ARG A CA 1
ATOM 1057 C C . ARG A 1 133 ? -10.625 -15.859 -2.6 1 91.69 133 ARG A C 1
ATOM 1059 O O . ARG A 1 133 ? -11.727 -15.367 -2.869 1 91.69 133 ARG A O 1
ATOM 1066 N N . ASN A 1 134 ? -9.914 -15.547 -1.475 1 90.56 134 ASN A N 1
ATOM 1067 C CA . ASN A 1 134 ? -10.422 -14.602 -0.49 1 90.56 134 ASN A CA 1
ATOM 1068 C C . ASN A 1 134 ? -11.805 -15.008 0.013 1 90.56 134 ASN A C 1
ATOM 1070 O O . ASN A 1 134 ? -12.719 -14.172 0.084 1 90.56 134 ASN A O 1
ATOM 1074 N N . TYR A 1 135 ? -11.906 -16.266 0.247 1 86.06 135 TYR A N 1
ATOM 1075 C CA . TYR A 1 135 ? -13.164 -16.828 0.715 1 86.06 135 TYR A CA 1
ATOM 1076 C C . TYR A 1 135 ? -12.938 -17.75 1.907 1 86.06 135 TYR A C 1
ATOM 1078 O O . TYR A 1 135 ? -11.984 -18.531 1.92 1 86.06 135 TYR A O 1
ATOM 1086 N N . GLY A 1 136 ? -13.898 -17.625 2.875 1 87.31 136 GLY A N 1
ATOM 1087 C CA . GLY A 1 136 ? -13.797 -18.484 4.035 1 87.31 136 GLY A CA 1
ATOM 1088 C C . GLY A 1 136 ? -13.875 -17.734 5.352 1 87.31 136 GLY A C 1
ATOM 1089 O O . GLY A 1 136 ? -14.023 -16.516 5.367 1 87.31 136 GLY A O 1
ATOM 1090 N N . SER A 1 137 ? -13.766 -18.438 6.43 1 86.56 137 SER A N 1
ATOM 1091 C CA . SER A 1 137 ? -14.07 -17.891 7.746 1 86.56 137 SER A CA 1
ATOM 1092 C C . SER A 1 137 ? -12.82 -17.375 8.438 1 86.56 137 SER A C 1
ATOM 1094 O O . SER A 1 137 ? -12.906 -16.688 9.453 1 86.56 137 SER A O 1
ATOM 1096 N N . SER A 1 138 ? -11.672 -17.688 7.949 1 90.31 138 SER A N 1
ATOM 1097 C CA . SER A 1 138 ? -10.414 -17.266 8.555 1 90.31 138 SER A CA 1
ATOM 1098 C C . SER A 1 138 ? -9.469 -16.688 7.508 1 90.31 138 SER A C 1
ATOM 1100 O O . SER A 1 138 ? -9.656 -16.891 6.309 1 90.31 138 SER A O 1
ATOM 1102 N N . ASP A 1 139 ? -8.445 -15.984 8.062 1 90.38 139 ASP A N 1
ATOM 1103 C CA . ASP A 1 139 ? -7.418 -15.477 7.152 1 90.38 139 ASP A CA 1
ATOM 1104 C C . ASP A 1 139 ? -6.703 -16.625 6.438 1 90.38 139 ASP A C 1
ATOM 1106 O O . ASP A 1 139 ? -6.363 -16.5 5.258 1 90.38 139 ASP A O 1
ATOM 1110 N N . TYR A 1 140 ? -6.555 -17.656 7.133 1 93.12 140 TYR A N 1
ATOM 1111 C CA . TYR A 1 140 ? -5.914 -18.828 6.551 1 93.12 140 TYR A CA 1
ATOM 1112 C C . TYR A 1 140 ? -6.727 -19.375 5.379 1 93.12 140 TYR A C 1
ATOM 1114 O O . TYR A 1 140 ? -6.176 -19.656 4.312 1 93.12 140 TYR A O 1
ATOM 1122 N N . ASP A 1 141 ? -8.016 -19.422 5.543 1 92.06 141 ASP A N 1
ATOM 1123 C CA . ASP A 1 141 ? -8.898 -19.938 4.5 1 92.06 141 ASP A CA 1
ATOM 1124 C C . ASP A 1 141 ? -8.953 -18.984 3.311 1 92.06 141 ASP A C 1
ATOM 1126 O O . ASP A 1 141 ? -8.984 -19.422 2.158 1 92.06 141 ASP A O 1
ATOM 1130 N N . ARG A 1 142 ? -8.914 -17.766 3.59 1 92.31 142 ARG A N 1
ATOM 1131 C CA . ARG A 1 142 ? -9.102 -16.75 2.566 1 92.31 142 ARG A CA 1
ATOM 1132 C C . ARG A 1 142 ? -7.879 -16.641 1.664 1 92.31 142 ARG A C 1
ATOM 1134 O O . ARG A 1 142 ? -7.953 -16.078 0.567 1 92.31 142 ARG A O 1
ATOM 1141 N N . GLN A 1 143 ? -6.781 -17.266 2.098 1 94.62 143 GLN A N 1
ATOM 1142 C CA . GLN A 1 143 ? -5.535 -17.219 1.337 1 94.62 143 GLN A CA 1
ATOM 1143 C C . GLN A 1 143 ? -5.434 -18.391 0.365 1 94.62 143 GLN A C 1
ATOM 1145 O O . GLN A 1 143 ? -4.516 -18.438 -0.455 1 94.62 143 GLN A O 1
ATOM 1150 N N . LYS A 1 144 ? -6.414 -19.266 0.462 1 96.19 144 LYS A N 1
ATOM 1151 C CA . LYS A 1 144 ? -6.348 -20.438 -0.404 1 96.19 144 LYS A CA 1
ATOM 1152 C C . LYS A 1 144 ? -6.559 -20.047 -1.866 1 96.19 144 LYS A C 1
ATOM 1154 O O . LYS A 1 144 ? -7.215 -19.047 -2.164 1 96.19 144 LYS A O 1
ATOM 1159 N N . TRP A 1 145 ? -6.012 -20.953 -2.754 1 97.31 145 TRP A N 1
ATOM 1160 C CA . TRP A 1 145 ? -5.867 -20.547 -4.148 1 97.31 145 TRP A CA 1
ATOM 1161 C C . TRP A 1 145 ? -6.98 -21.141 -5.008 1 97.31 145 TRP A C 1
ATOM 1163 O O . TRP A 1 145 ? -7.484 -22.219 -4.715 1 97.31 145 TRP A O 1
ATOM 1173 N N . ASN A 1 146 ? -7.32 -20.391 -5.977 1 96.38 146 ASN A N 1
ATOM 1174 C CA . ASN A 1 146 ? -8.172 -20.828 -7.078 1 96.38 146 ASN A CA 1
ATOM 1175 C C . ASN A 1 146 ? -7.566 -20.453 -8.43 1 96.38 146 ASN A C 1
ATOM 1177 O O . ASN A 1 146 ? -6.91 -19.422 -8.562 1 96.38 146 ASN A O 1
ATOM 1181 N N . ASP A 1 147 ? -7.68 -21.406 -9.391 1 97.19 147 ASP A N 1
ATOM 1182 C CA . ASP A 1 147 ? -7.316 -21.016 -10.75 1 97.19 147 ASP A CA 1
ATOM 1183 C C . ASP A 1 147 ? -8.453 -20.25 -11.422 1 97.19 147 ASP A C 1
ATOM 1185 O O . ASP A 1 147 ? -9.625 -20.531 -11.203 1 97.19 147 ASP A O 1
ATOM 1189 N N . TYR A 1 148 ? -8.031 -19.219 -12.156 1 96.56 148 TYR A N 1
ATOM 1190 C CA . TYR A 1 148 ? -8.961 -18.312 -12.82 1 96.56 148 TYR A CA 1
ATOM 1191 C C . TYR A 1 148 ? -8.594 -18.141 -14.289 1 96.56 148 TYR A C 1
ATOM 1193 O O . TYR A 1 148 ? -7.512 -18.547 -14.719 1 96.56 148 TYR A O 1
ATOM 1201 N N . ASP A 1 149 ? -9.664 -17.578 -15.008 1 97.31 149 ASP A N 1
ATOM 1202 C CA . ASP A 1 149 ? -9.367 -17.125 -16.359 1 97.31 149 ASP A CA 1
ATOM 1203 C C . ASP A 1 149 ? -8.305 -16.031 -16.344 1 97.31 149 ASP A C 1
ATOM 1205 O O . ASP A 1 149 ? -8.453 -15.023 -15.641 1 97.31 149 ASP A O 1
ATOM 1209 N N . CYS A 1 150 ? -7.293 -16.234 -17.203 1 98.19 150 CYS A N 1
ATOM 1210 C CA . CYS A 1 150 ? -6.156 -15.312 -17.188 1 98.19 150 CYS A CA 1
ATOM 1211 C C . CYS A 1 150 ? -6.566 -13.93 -17.656 1 98.19 150 CYS A C 1
ATOM 1213 O O . CYS A 1 150 ? -5.848 -12.953 -17.438 1 98.19 150 CYS A O 1
ATOM 1215 N N . ASP A 1 151 ? -7.684 -13.836 -18.219 1 97.69 151 ASP A N 1
ATOM 1216 C CA . ASP A 1 151 ? -8.125 -12.57 -18.812 1 97.69 151 ASP A CA 1
ATOM 1217 C C . ASP A 1 151 ? -8.953 -11.766 -17.812 1 97.69 151 ASP A C 1
ATOM 1219 O O . ASP A 1 151 ? -9.367 -10.641 -18.094 1 97.69 151 ASP A O 1
ATOM 1223 N N . GLU A 1 152 ? -9.18 -12.406 -16.625 1 95.31 152 GLU A N 1
ATOM 1224 C CA . GLU A 1 152 ? -9.82 -11.609 -15.586 1 95.31 152 GLU A CA 1
ATOM 1225 C C . GLU A 1 152 ? -8.906 -10.492 -15.102 1 95.31 152 GLU A C 1
ATOM 1227 O O . GLU A 1 152 ? -7.684 -10.594 -15.203 1 95.31 152 GLU A O 1
ATOM 1232 N N . ASN A 1 153 ? -9.586 -9.445 -14.656 1 94.75 153 ASN A N 1
ATOM 1233 C CA . ASN A 1 153 ? -8.836 -8.32 -14.102 1 94.75 153 ASN A CA 1
ATOM 1234 C C . ASN A 1 153 ? -8.766 -8.383 -12.578 1 94.75 153 ASN A C 1
ATOM 1236 O O . ASN A 1 153 ? -9.805 -8.43 -11.914 1 94.75 153 ASN A O 1
ATOM 1240 N N . LYS A 1 154 ? -7.516 -8.375 -12.047 1 93.62 154 LYS A N 1
ATOM 1241 C CA . LYS A 1 154 ? -7.305 -8.359 -10.602 1 93.62 154 LYS A CA 1
ATOM 1242 C C . LYS A 1 154 ? -6.148 -7.441 -10.227 1 93.62 154 LYS A C 1
ATOM 1244 O O . LYS A 1 154 ? -5.312 -7.105 -11.07 1 93.62 154 LYS A O 1
ATOM 1249 N N . SER A 1 155 ? -6.223 -6.973 -8.977 1 93.94 155 SER A N 1
ATOM 1250 C CA . SER A 1 155 ? -5.016 -6.363 -8.422 1 93.94 155 SER A CA 1
ATOM 1251 C C . SER A 1 155 ? -3.861 -7.359 -8.391 1 93.94 155 SER A C 1
ATOM 1253 O O . SER A 1 155 ? -4.02 -8.516 -8.773 1 93.94 155 SER A O 1
ATOM 1255 N N . PHE A 1 156 ? -2.646 -6.867 -7.992 1 96.12 156 PHE A N 1
ATOM 1256 C CA . PHE A 1 156 ? -1.534 -7.812 -8.008 1 96.12 156 PHE A CA 1
ATOM 1257 C C . PHE A 1 156 ? -0.387 -7.312 -7.141 1 96.12 156 PHE A C 1
ATOM 1259 O O . PHE A 1 156 ? -0.307 -6.125 -6.832 1 96.12 156 PHE A O 1
ATOM 1266 N N . PHE A 1 157 ? 0.401 -8.273 -6.723 1 97.62 157 PHE A N 1
ATOM 1267 C CA . PHE A 1 157 ?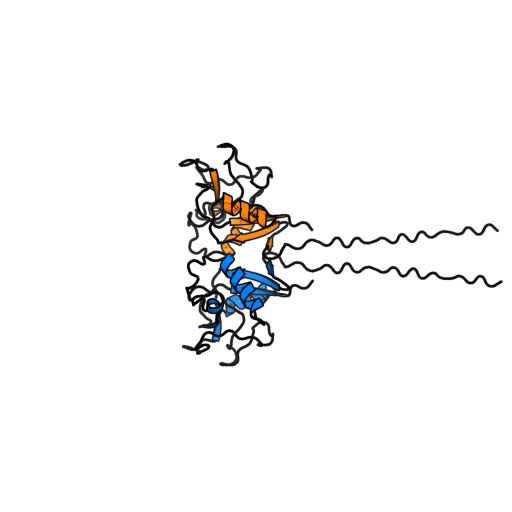 1.63 -8.016 -5.98 1 97.62 157 PHE A CA 1
ATOM 1268 C C . PHE A 1 157 ? 2.852 -8.391 -6.812 1 97.62 157 PHE A C 1
ATOM 1270 O O . PHE A 1 157 ? 2.879 -9.453 -7.438 1 97.62 157 PHE A O 1
ATOM 1277 N N . CYS A 1 158 ? 3.793 -7.477 -6.824 1 98.56 158 CYS A N 1
ATOM 1278 C CA . CYS A 1 158 ? 5.141 -7.793 -7.281 1 98.56 158 CYS A CA 1
ATOM 1279 C C . CYS A 1 158 ? 6.078 -8.016 -6.098 1 98.56 158 CYS A C 1
ATOM 1281 O O . CYS A 1 158 ? 5.82 -7.531 -4.996 1 98.56 158 CYS A O 1
ATOM 1283 N N . TYR A 1 159 ? 7.168 -8.766 -6.375 1 98.12 159 TYR A N 1
ATOM 1284 C CA . TYR A 1 159 ? 8.203 -8.836 -5.352 1 98.12 159 TYR A CA 1
ATOM 1285 C C . TYR A 1 159 ? 9.586 -8.969 -5.98 1 98.12 159 TYR A C 1
ATOM 1287 O O . TYR A 1 159 ? 9.711 -9.391 -7.133 1 98.12 159 TYR A O 1
ATOM 1295 N N . LYS A 1 160 ? 10.594 -8.539 -5.281 1 96.38 160 LYS A N 1
ATOM 1296 C CA . LYS A 1 160 ? 12 -8.844 -5.559 1 96.38 160 LYS A CA 1
ATOM 1297 C C . LYS A 1 160 ? 12.766 -9.109 -4.266 1 96.38 160 LYS A C 1
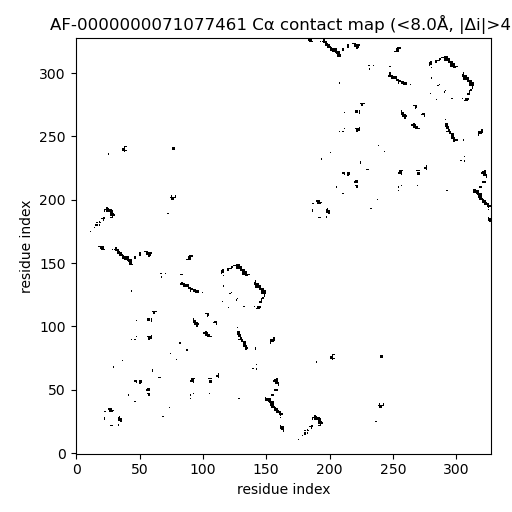ATOM 1299 O O . LYS A 1 160 ? 12.383 -8.633 -3.197 1 96.38 160 LYS A O 1
ATOM 1304 N N . PRO A 1 161 ? 13.75 -9.961 -4.422 1 93.75 161 PRO A N 1
ATOM 1305 C CA . PRO A 1 161 ? 14.531 -10.25 -3.219 1 93.75 161 PRO A CA 1
ATOM 1306 C C . PRO A 1 161 ? 15.203 -9.008 -2.637 1 93.75 161 PRO A C 1
ATOM 1308 O O . PRO A 1 161 ? 15.602 -8.109 -3.385 1 93.75 161 PRO A O 1
ATOM 1311 N N . PHE A 1 162 ? 15.047 -9.016 -1.267 1 88 162 PHE A N 1
ATOM 1312 C CA . PHE A 1 162 ? 15.805 -7.988 -0.565 1 88 162 PHE A CA 1
ATOM 1313 C C . PHE A 1 162 ? 17.281 -8.336 -0.533 1 88 162 PHE A C 1
ATOM 1315 O O . PHE A 1 162 ? 17.672 -9.398 -0.032 1 88 162 PHE A O 1
ATOM 1322 N N . THR A 1 163 ? 18.094 -7.863 -1.419 1 71.75 163 THR A N 1
ATOM 1323 C CA . THR A 1 163 ? 19.516 -8.164 -1.413 1 71.75 163 THR A CA 1
ATOM 1324 C C . THR A 1 163 ? 20.266 -7.254 -0.442 1 71.75 163 THR A C 1
ATOM 1326 O O . THR A 1 163 ? 20.312 -6.039 -0.64 1 71.75 163 THR A O 1
ATOM 1329 N N . SER A 1 164 ? 20.469 -7.637 0.836 1 53.38 164 SER A N 1
ATOM 1330 C CA . SER A 1 164 ? 21.312 -6.922 1.788 1 53.38 164 SER A CA 1
ATOM 1331 C C . SER A 1 164 ? 22.781 -7 1.39 1 53.38 164 SER A C 1
ATOM 1333 O O . SER A 1 164 ? 23.203 -7.965 0.753 1 53.38 164 SER A O 1
ATOM 1335 N N . MET B 1 1 ? 76.5 10.242 12.734 1 39.47 1 MET B N 1
ATOM 1336 C CA . MET B 1 1 ? 75.438 10.211 11.75 1 39.47 1 MET B CA 1
ATOM 1337 C C . MET B 1 1 ? 74.062 9.938 12.414 1 39.47 1 MET B C 1
ATOM 1339 O O . MET B 1 1 ? 73.875 8.906 13.062 1 39.47 1 MET B O 1
ATOM 1343 N N . ALA B 1 2 ? 73.312 11.016 12.898 1 51.28 2 ALA B N 1
ATOM 1344 C CA . ALA B 1 2 ? 72 11.039 13.516 1 51.28 2 ALA B CA 1
ATOM 1345 C C . ALA B 1 2 ? 71 10.375 12.625 1 51.28 2 ALA B C 1
ATOM 1347 O O . ALA B 1 2 ? 70.875 10.711 11.445 1 51.28 2 ALA B O 1
ATOM 1348 N N . SER B 1 3 ? 70.625 9.078 12.781 1 52.66 3 SER B N 1
ATOM 1349 C CA . SER B 1 3 ? 69.562 8.32 12.125 1 52.66 3 SER B CA 1
ATOM 1350 C C . SER B 1 3 ? 68.25 8.969 12.344 1 52.66 3 SER B C 1
ATOM 1352 O O . SER B 1 3 ? 67.812 9.141 13.484 1 52.66 3 SER B O 1
ATOM 1354 N N . ASN B 1 4 ? 67.875 9.969 11.523 1 56.44 4 ASN B N 1
ATOM 1355 C CA . ASN B 1 4 ? 66.5 10.516 11.508 1 56.44 4 ASN B CA 1
ATOM 1356 C C . ASN B 1 4 ? 65.438 9.422 11.266 1 56.44 4 ASN B C 1
ATOM 1358 O O . ASN B 1 4 ? 65.5 8.766 10.219 1 56.44 4 ASN B O 1
ATOM 1362 N N . PHE B 1 5 ? 64.875 8.719 12.336 1 57.56 5 PHE B N 1
ATOM 1363 C CA . PHE B 1 5 ? 63.719 7.848 12.258 1 57.56 5 PHE B CA 1
ATOM 1364 C C . PHE B 1 5 ? 62.5 8.625 11.773 1 57.56 5 PHE B C 1
ATOM 1366 O O . PHE B 1 5 ? 62.062 9.57 12.43 1 57.56 5 PHE B O 1
ATOM 1373 N N . THR B 1 6 ? 62.25 8.656 10.422 1 57.44 6 THR B N 1
ATOM 1374 C CA . THR B 1 6 ? 61 9.188 9.898 1 57.44 6 THR B CA 1
ATOM 1375 C C . THR B 1 6 ? 59.812 8.32 10.32 1 57.44 6 THR B C 1
ATOM 1377 O O . THR B 1 6 ? 59.781 7.117 10.047 1 57.44 6 THR B O 1
ATOM 1380 N N . ILE B 1 7 ? 59.125 8.594 11.406 1 56.59 7 ILE B N 1
ATOM 1381 C CA . ILE B 1 7 ? 57.844 7.996 11.766 1 56.59 7 ILE B CA 1
ATOM 1382 C C . ILE B 1 7 ? 56.812 8.273 10.672 1 56.59 7 ILE B C 1
ATOM 1384 O O . ILE B 1 7 ? 56.469 9.438 10.398 1 56.59 7 ILE B O 1
ATOM 1388 N N . SER B 1 8 ? 56.688 7.363 9.68 1 57.06 8 SER B N 1
ATOM 1389 C CA . SER B 1 8 ? 55.594 7.465 8.727 1 57.06 8 SER B CA 1
ATOM 1390 C C . SER B 1 8 ? 54.25 7.234 9.406 1 57.06 8 SER B C 1
ATOM 1392 O O . SER B 1 8 ? 54 6.172 9.984 1 57.06 8 SER B O 1
ATOM 1394 N N . LEU B 1 9 ? 53.531 8.258 9.914 1 54.34 9 LEU B N 1
ATOM 1395 C CA . LEU B 1 9 ? 52.156 8.172 10.398 1 54.34 9 LEU B CA 1
ATOM 1396 C C . LEU B 1 9 ? 51.25 7.57 9.336 1 54.34 9 LEU B C 1
ATOM 1398 O O . LEU B 1 9 ? 51.031 8.172 8.281 1 54.34 9 LEU B O 1
ATOM 1402 N N . LEU B 1 10 ? 51.156 6.227 9.328 1 54.5 10 LEU B N 1
ATOM 1403 C CA . LEU B 1 10 ? 50.094 5.609 8.523 1 54.5 10 LEU B CA 1
ATOM 1404 C C . LEU B 1 10 ? 48.719 6.09 8.961 1 54.5 10 LEU B C 1
ATOM 1406 O O . LEU B 1 10 ? 48.281 5.793 10.078 1 54.5 10 LEU B O 1
ATOM 1410 N N . LEU B 1 11 ? 48.219 7.234 8.438 1 54.38 11 LEU B N 1
ATOM 1411 C CA . LEU B 1 11 ? 46.844 7.656 8.633 1 54.38 11 LEU B CA 1
ATOM 1412 C C . LEU B 1 11 ? 45.875 6.586 8.141 1 54.38 11 LEU B C 1
ATOM 1414 O O . LEU B 1 11 ? 45.75 6.352 6.934 1 54.38 11 LEU B O 1
ATOM 1418 N N . LEU B 1 12 ? 45.562 5.57 8.977 1 55.88 12 LEU B N 1
ATOM 1419 C CA . LEU B 1 12 ? 44.469 4.656 8.688 1 55.88 12 LEU B CA 1
ATOM 1420 C C . LEU B 1 12 ? 43.156 5.422 8.5 1 55.88 12 LEU B C 1
ATOM 1422 O O . LEU B 1 12 ? 42.625 5.961 9.469 1 55.88 12 LEU B O 1
ATOM 1426 N N . ALA B 1 13 ? 42.844 5.992 7.387 1 54.66 13 ALA B N 1
ATOM 1427 C CA . ALA B 1 13 ? 41.562 6.562 7.074 1 54.66 13 ALA B CA 1
ATOM 1428 C C . ALA B 1 13 ? 40.438 5.559 7.34 1 54.66 13 ALA B C 1
ATOM 1430 O O . ALA B 1 13 ? 40.312 4.555 6.633 1 54.66 13 ALA B O 1
ATOM 1431 N N . SER B 1 14 ? 39.938 5.398 8.562 1 53.66 14 SER B N 1
ATOM 1432 C CA . SER B 1 14 ? 38.719 4.645 8.828 1 53.66 14 SER B CA 1
ATOM 1433 C C . SER B 1 14 ? 37.594 5.113 7.938 1 53.66 14 SER B C 1
ATOM 1435 O O . SER B 1 14 ? 37.156 6.262 8.031 1 53.66 14 SER B O 1
ATOM 1437 N N . ILE B 1 15 ? 37.469 4.77 6.715 1 51.38 15 ILE B N 1
ATOM 1438 C CA . ILE B 1 15 ? 36.281 5 5.898 1 51.38 15 ILE B CA 1
ATOM 1439 C C . ILE B 1 15 ? 35.062 4.602 6.684 1 51.38 15 ILE B C 1
ATOM 1441 O O . ILE B 1 15 ? 34.844 3.424 7.004 1 51.38 15 ILE B O 1
ATOM 1445 N N . ALA B 1 16 ? 34.375 5.473 7.488 1 50.09 16 ALA B N 1
ATOM 1446 C CA . ALA B 1 16 ? 33.062 5.27 8.094 1 50.09 16 ALA B CA 1
ATOM 1447 C C . ALA B 1 16 ? 32.062 4.809 7.059 1 50.09 16 ALA B C 1
ATOM 1449 O O . ALA B 1 16 ? 31.922 5.426 6 1 50.09 16 ALA B O 1
ATOM 1450 N N . CYS B 1 17 ? 31.781 3.529 6.848 1 53.84 17 CYS B N 1
ATOM 1451 C CA . CYS B 1 17 ? 30.641 3.008 6.098 1 53.84 17 CYS B CA 1
ATOM 1452 C C . CYS B 1 17 ? 29.359 3.736 6.48 1 53.84 17 CYS B C 1
ATOM 1454 O O . CYS B 1 17 ? 28.875 3.6 7.602 1 53.84 17 CYS B O 1
ATOM 1456 N N . LEU B 1 18 ? 29.062 5.035 5.973 1 50.97 18 LEU B N 1
ATOM 1457 C CA . LEU B 1 18 ? 27.797 5.73 6.172 1 50.97 18 LEU B CA 1
ATOM 1458 C C . LEU B 1 18 ? 26.625 4.855 5.742 1 50.97 18 LEU B C 1
ATOM 1460 O O . LEU B 1 18 ? 26.469 4.547 4.559 1 50.97 18 LEU B O 1
ATOM 1464 N N . ALA B 1 19 ? 26.234 3.898 6.457 1 52.34 19 ALA B N 1
ATOM 1465 C CA . ALA B 1 19 ? 25.078 3.029 6.223 1 52.34 19 ALA B CA 1
ATOM 1466 C C . ALA B 1 19 ? 23.828 3.846 5.918 1 52.34 19 ALA B C 1
ATOM 1468 O O . ALA B 1 19 ? 23.5 4.781 6.648 1 52.34 19 ALA B O 1
ATOM 1469 N N . LYS B 1 20 ? 23.531 4.305 4.52 1 59.44 20 LYS B N 1
ATOM 1470 C CA . LYS B 1 20 ? 22.203 4.836 4.203 1 59.44 20 LYS B CA 1
ATOM 1471 C C . LYS B 1 20 ? 21.109 4 4.848 1 59.44 20 LYS B C 1
ATOM 1473 O O . LYS B 1 20 ? 21.141 2.77 4.781 1 59.44 20 LYS B O 1
ATOM 1478 N N . GLY B 1 21 ? 20.266 4.637 5.754 1 78.75 21 GLY B N 1
ATOM 1479 C CA . GLY B 1 21 ? 19.219 3.859 6.414 1 78.75 21 GLY B CA 1
ATOM 1480 C C . GLY B 1 21 ? 18.125 3.406 5.477 1 78.75 21 GLY B C 1
ATOM 1481 O O . GLY B 1 21 ? 18.062 3.844 4.324 1 78.75 21 GLY B O 1
ATOM 1482 N N . CYS B 1 22 ? 17.672 2.232 5.457 1 87.19 22 CYS B N 1
ATOM 1483 C CA . CYS B 1 22 ? 16.484 1.714 4.781 1 87.19 22 CYS B CA 1
ATOM 1484 C C . CYS B 1 22 ? 15.227 2.068 5.547 1 87.19 22 CYS B C 1
ATOM 1486 O O . CYS B 1 22 ? 15.273 2.309 6.754 1 87.19 22 CYS B O 1
ATOM 1488 N N . CYS B 1 23 ? 14.125 2.264 4.699 1 94.12 23 CYS B N 1
ATOM 1489 C CA . CYS B 1 23 ? 12.859 2.41 5.41 1 94.12 23 CYS B CA 1
ATOM 1490 C C . CYS B 1 23 ? 12.562 1.179 6.258 1 94.12 23 CYS B C 1
ATOM 1492 O O . CYS B 1 23 ? 12.961 0.068 5.906 1 94.12 23 CYS B O 1
ATOM 1494 N N . PRO B 1 24 ? 11.859 1.476 7.398 1 93.69 24 PRO B N 1
ATOM 1495 C CA . PRO B 1 24 ? 11.445 0.317 8.195 1 93.69 24 PRO B CA 1
ATOM 1496 C C . PRO B 1 24 ? 10.516 -0.624 7.43 1 93.69 24 PRO B C 1
ATOM 1498 O O . PRO B 1 24 ? 9.953 -0.241 6.402 1 93.69 24 PRO B O 1
ATOM 1501 N N . GLU B 1 25 ? 10.383 -1.831 7.926 1 92.5 25 GLU B N 1
ATOM 1502 C CA . GLU B 1 25 ? 9.461 -2.795 7.332 1 92.5 25 GLU B CA 1
ATOM 1503 C C . GLU B 1 25 ? 8.062 -2.207 7.203 1 92.5 25 GLU B C 1
ATOM 1505 O O . GLU B 1 25 ? 7.59 -1.5 8.094 1 92.5 25 GLU B O 1
ATOM 1510 N N . LYS B 1 26 ? 7.406 -2.457 6.078 1 94.19 26 LYS B N 1
ATOM 1511 C CA . LYS B 1 26 ? 6.027 -2.092 5.766 1 94.19 26 LYS B CA 1
ATOM 1512 C C . LYS B 1 26 ? 5.906 -0.602 5.461 1 94.19 26 LYS B C 1
ATOM 1514 O O . LYS B 1 26 ? 4.797 -0.073 5.352 1 94.19 26 LYS B O 1
ATOM 1519 N N . PHE B 1 27 ? 7.059 0.074 5.461 1 96.38 27 PHE B N 1
ATOM 1520 C CA . PHE B 1 27 ? 7.125 1.428 4.926 1 96.38 27 PHE B CA 1
ATOM 1521 C C . PHE B 1 27 ? 7.703 1.423 3.516 1 96.38 27 PHE B C 1
ATOM 1523 O O . PHE B 1 27 ? 8.516 0.563 3.176 1 96.38 27 PHE B O 1
ATOM 1530 N N . MET B 1 28 ? 7.348 2.367 2.742 1 95.38 28 MET B N 1
ATOM 1531 C CA . MET B 1 28 ? 7.871 2.508 1.387 1 95.38 28 MET B CA 1
ATOM 1532 C C . MET B 1 28 ? 8.562 3.855 1.208 1 95.38 28 MET B C 1
ATOM 1534 O O . MET B 1 28 ? 8.078 4.879 1.687 1 95.38 28 MET B O 1
ATOM 1538 N N . GLN B 1 29 ? 9.578 3.799 0.489 1 94.06 29 GLN B N 1
ATOM 1539 C CA . GLN B 1 29 ? 10.359 5.016 0.28 1 94.06 29 GLN B CA 1
ATOM 1540 C C . GLN B 1 29 ? 9.875 5.77 -0.958 1 94.06 29 GLN B C 1
ATOM 1542 O O . GLN B 1 29 ? 9.664 5.168 -2.014 1 94.06 29 GLN B O 1
ATOM 1547 N N . VAL B 1 30 ? 9.625 6.984 -0.775 1 95.62 30 VAL B N 1
ATOM 1548 C CA . VAL B 1 30 ? 9.453 7.938 -1.865 1 95.62 30 VAL B CA 1
ATOM 1549 C C . VAL B 1 30 ? 10.273 9.195 -1.586 1 95.62 30 VAL B C 1
ATOM 1551 O O . VAL B 1 30 ? 9.969 9.945 -0.656 1 95.62 30 VAL B O 1
ATOM 1554 N N . GLY B 1 31 ? 11.289 9.352 -2.416 1 91.69 31 GLY B N 1
ATOM 1555 C CA . GLY B 1 31 ? 12.203 10.445 -2.1 1 91.69 31 GLY B CA 1
ATOM 1556 C C . GLY B 1 31 ? 12.898 10.273 -0.759 1 91.69 31 GLY B C 1
ATOM 1557 O O . GLY B 1 31 ? 13.484 9.219 -0.488 1 91.69 31 GLY B O 1
ATOM 1558 N N . ASP B 1 32 ? 12.789 11.281 0.049 1 93.19 32 ASP B N 1
ATOM 1559 C CA . ASP B 1 32 ? 13.484 11.25 1.333 1 93.19 32 ASP B CA 1
ATOM 1560 C C . ASP B 1 32 ? 12.516 10.945 2.475 1 93.19 32 ASP B C 1
ATOM 1562 O O . ASP B 1 32 ? 12.773 11.305 3.627 1 93.19 32 ASP B O 1
ATOM 1566 N N . ARG B 1 33 ? 11.461 10.234 2.094 1 96.38 33 ARG B N 1
ATOM 1567 C CA . ARG B 1 33 ? 10.461 9.922 3.107 1 96.38 33 ARG B CA 1
ATOM 1568 C C . ARG B 1 33 ? 10.023 8.461 3.008 1 96.38 33 ARG B C 1
ATOM 1570 O O . ARG B 1 33 ? 10.023 7.883 1.92 1 96.38 33 ARG B O 1
ATOM 1577 N N . CYS B 1 34 ? 9.742 7.898 4.164 1 97.25 34 CYS B N 1
ATOM 1578 C CA . CYS B 1 34 ? 9.148 6.566 4.273 1 97.25 34 CYS B CA 1
ATOM 1579 C C . CYS B 1 34 ? 7.672 6.656 4.641 1 97.25 34 CYS B C 1
ATOM 1581 O O . CYS B 1 34 ? 7.312 7.27 5.648 1 97.25 34 CYS B O 1
ATOM 1583 N N . TYR B 1 35 ? 6.809 6.051 3.824 1 97.88 35 TYR B N 1
ATOM 1584 C CA . TYR B 1 35 ? 5.367 6.156 4.027 1 97.88 35 TYR B CA 1
ATOM 1585 C C . TYR B 1 35 ? 4.77 4.805 4.402 1 97.88 35 TYR B C 1
ATOM 1587 O O . TYR B 1 35 ? 5.211 3.766 3.906 1 97.88 35 TYR B O 1
ATOM 1595 N N . HIS B 1 36 ? 3.824 4.812 5.297 1 96.94 36 HIS B N 1
ATOM 1596 C CA . HIS B 1 36 ? 2.979 3.684 5.656 1 96.94 36 HIS B CA 1
ATOM 1597 C C . HIS B 1 36 ? 1.501 4.02 5.473 1 96.94 36 HIS B C 1
ATOM 1599 O O . HIS B 1 36 ? 1.02 5.027 5.992 1 96.94 36 HIS B O 1
ATOM 1605 N N . PHE B 1 37 ? 0.813 3.242 4.648 1 95.12 37 PHE B N 1
ATOM 1606 C CA . PHE B 1 37 ? -0.616 3.434 4.434 1 95.12 37 PHE B CA 1
ATOM 1607 C C . PHE B 1 37 ? -1.424 2.4 5.211 1 95.12 37 PHE B C 1
ATOM 1609 O O . PHE B 1 37 ? -1.046 1.229 5.273 1 95.12 37 PHE B O 1
ATOM 1616 N N . SER B 1 38 ? -2.51 2.854 5.773 1 93.31 38 SER B N 1
ATOM 1617 C CA . SER B 1 38 ? -3.482 1.949 6.375 1 93.31 38 SER B CA 1
ATOM 1618 C C . SER B 1 38 ? -4.887 2.217 5.848 1 93.31 38 SER B C 1
ATOM 1620 O O . SER B 1 38 ? -5.395 3.334 5.957 1 93.31 38 SER B O 1
ATOM 1622 N N . SER B 1 39 ? -5.516 1.162 5.375 1 89.94 39 SER B N 1
ATOM 1623 C CA . SER B 1 39 ? -6.887 1.281 4.883 1 89.94 39 SER B CA 1
ATOM 1624 C C . SER B 1 39 ? -7.895 1.124 6.02 1 89.94 39 SER B C 1
ATOM 1626 O O . SER B 1 39 ? -9.086 1.39 5.84 1 89.94 39 SER B O 1
ATOM 1628 N N . TYR B 1 40 ? -7.383 0.703 7.211 1 90.31 40 TYR B N 1
ATOM 1629 C CA . TYR B 1 40 ? -8.273 0.608 8.359 1 90.31 40 TYR B CA 1
ATOM 1630 C C . TYR B 1 40 ? -8.734 1.99 8.805 1 90.31 40 TYR B C 1
ATOM 1632 O O . TYR B 1 40 ? -7.934 2.799 9.281 1 90.31 40 TYR B O 1
ATOM 1640 N N . LYS B 1 41 ? -10.016 2.189 8.672 1 92.94 41 LYS B N 1
ATOM 1641 C CA . LYS B 1 41 ? -10.547 3.518 8.953 1 92.94 41 LYS B CA 1
ATOM 1642 C C . LYS B 1 41 ? -10.57 3.797 10.453 1 92.94 41 LYS B C 1
ATOM 1644 O O . LYS B 1 41 ? -11 2.955 11.242 1 92.94 41 LYS B O 1
ATOM 1649 N N . LYS B 1 42 ? -10.055 4.961 10.742 1 95.44 42 LYS B N 1
ATOM 1650 C CA . LYS B 1 42 ? -9.977 5.391 12.133 1 95.44 42 LYS B CA 1
ATOM 1651 C C . LYS B 1 42 ? -10.32 6.871 12.273 1 95.44 42 LYS B C 1
ATOM 1653 O O . LYS B 1 42 ? -10.359 7.602 11.281 1 95.44 42 LYS B O 1
ATOM 1658 N N . THR B 1 43 ? -10.617 7.234 13.492 1 98.06 43 THR B N 1
ATOM 1659 C CA . THR B 1 43 ? -10.688 8.664 13.781 1 98.06 43 THR B CA 1
ATOM 1660 C C . THR B 1 43 ?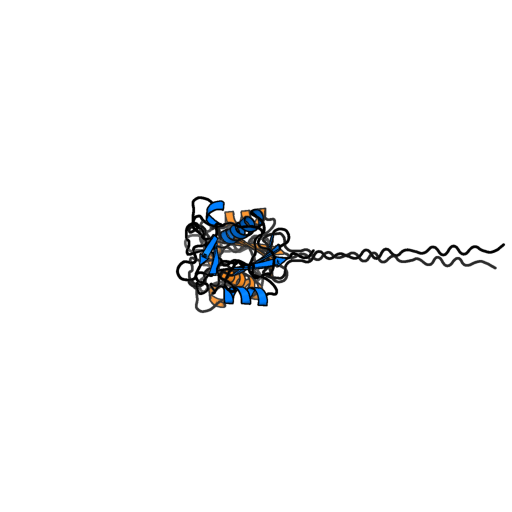 -9.32 9.32 13.602 1 98.06 43 THR B C 1
ATOM 1662 O O . THR B 1 43 ? -8.297 8.633 13.555 1 98.06 43 THR B O 1
ATOM 1665 N N . TRP B 1 44 ? -9.367 10.602 13.523 1 98.56 44 TRP B N 1
ATOM 1666 C CA . TRP B 1 44 ? -8.102 11.305 13.352 1 98.56 44 TRP B CA 1
ATOM 1667 C C . TRP B 1 44 ? -7.156 11.023 14.508 1 98.56 44 TRP B C 1
ATOM 1669 O O . TRP B 1 44 ? -5.973 10.75 14.297 1 98.56 44 TRP B O 1
ATOM 1679 N N . SER B 1 45 ? -7.699 11.07 15.742 1 98.75 45 SER B N 1
ATOM 1680 C CA . SER B 1 45 ? -6.879 10.844 16.922 1 98.75 45 SER B CA 1
ATOM 1681 C C . SER B 1 45 ? -6.312 9.43 16.953 1 98.75 45 SER B C 1
ATOM 1683 O O . SER B 1 45 ? -5.145 9.227 17.281 1 98.75 45 SER B O 1
ATOM 1685 N N . ASP B 1 46 ? -7.117 8.477 16.594 1 98.81 46 ASP B N 1
ATOM 1686 C CA . ASP B 1 46 ? -6.656 7.09 16.578 1 98.81 46 ASP B CA 1
ATOM 1687 C C . ASP B 1 46 ? -5.617 6.879 15.469 1 98.81 46 ASP B C 1
ATOM 1689 O O . ASP B 1 46 ? -4.656 6.129 15.656 1 98.81 46 ASP B O 1
ATOM 1693 N N . ALA B 1 47 ? -5.863 7.477 14.336 1 98.5 47 ALA B N 1
ATOM 1694 C CA . ALA B 1 47 ? -4.895 7.406 13.242 1 98.5 47 ALA B CA 1
ATOM 1695 C C . ALA B 1 47 ? -3.557 8.016 13.664 1 98.5 47 ALA B C 1
ATOM 1697 O O . ALA B 1 47 ? -2.5 7.426 13.422 1 98.5 47 ALA B O 1
ATOM 1698 N N . ASN B 1 48 ? -3.619 9.172 14.328 1 98.81 48 ASN B N 1
ATOM 1699 C CA . ASN B 1 48 ? -2.412 9.82 14.828 1 98.81 48 ASN B CA 1
ATOM 1700 C C . ASN B 1 48 ? -1.671 8.93 15.82 1 98.81 48 ASN B C 1
ATOM 1702 O O . ASN B 1 48 ? -0.447 8.805 15.758 1 98.81 48 ASN B O 1
ATOM 1706 N N . ARG B 1 49 ? -2.367 8.367 16.703 1 98.75 49 ARG B N 1
ATOM 1707 C CA . ARG B 1 49 ? -1.769 7.484 17.688 1 98.75 49 ARG B CA 1
ATOM 1708 C C . ARG B 1 49 ? -1.111 6.277 17.031 1 98.75 49 ARG B C 1
ATOM 1710 O O . ARG B 1 49 ? -0.008 5.879 17.422 1 98.75 49 ARG B O 1
ATOM 1717 N N . GLU B 1 50 ? -1.787 5.723 16.094 1 98.31 50 GLU B N 1
ATOM 1718 C CA . GLU B 1 50 ? -1.213 4.566 15.414 1 98.31 50 GLU B CA 1
ATOM 1719 C C . GLU B 1 50 ? 0.097 4.93 14.719 1 98.31 50 GLU B C 1
ATOM 1721 O O . GLU B 1 50 ? 1.058 4.156 14.758 1 98.31 50 GLU B O 1
ATOM 1726 N N . CYS B 1 51 ? 0.092 6.059 14.055 1 98.69 51 CYS B N 1
ATOM 1727 C CA . CYS B 1 51 ? 1.329 6.5 13.414 1 98.69 51 CYS B CA 1
ATOM 1728 C C . CYS B 1 51 ? 2.43 6.711 14.453 1 98.69 51 CYS B C 1
ATOM 1730 O O . CYS B 1 51 ? 3.578 6.328 14.227 1 98.69 51 CYS B O 1
ATOM 1732 N N . GLU B 1 52 ? 2.121 7.258 15.586 1 98.5 52 GLU B N 1
ATOM 1733 C CA . GLU B 1 52 ? 3.094 7.461 16.656 1 98.5 52 GLU B CA 1
ATOM 1734 C C . GLU B 1 52 ? 3.615 6.129 17.188 1 98.5 52 GLU B C 1
ATOM 1736 O O . GLU B 1 52 ? 4.805 5.992 17.484 1 98.5 52 GLU B O 1
ATOM 1741 N N . ASP B 1 53 ? 2.758 5.164 17.312 1 98.19 53 ASP B N 1
ATOM 1742 C CA . ASP B 1 53 ? 3.141 3.832 17.781 1 98.19 53 ASP B CA 1
ATOM 1743 C C . ASP B 1 53 ? 4.152 3.191 16.828 1 98.19 53 ASP B C 1
ATOM 1745 O O . ASP B 1 53 ? 4.973 2.371 17.25 1 98.19 53 ASP B O 1
ATOM 1749 N N . LEU B 1 54 ? 4.129 3.631 15.555 1 97.12 54 LEU B N 1
ATOM 1750 C CA . LEU B 1 54 ? 5.055 3.113 14.555 1 97.12 54 LEU B CA 1
ATOM 1751 C C . LEU B 1 54 ? 6.328 3.951 14.516 1 97.12 54 LEU B C 1
ATOM 1753 O O . LEU B 1 54 ? 7.18 3.75 13.641 1 97.12 54 LEU B O 1
ATOM 1757 N N . GLY B 1 55 ? 6.426 4.891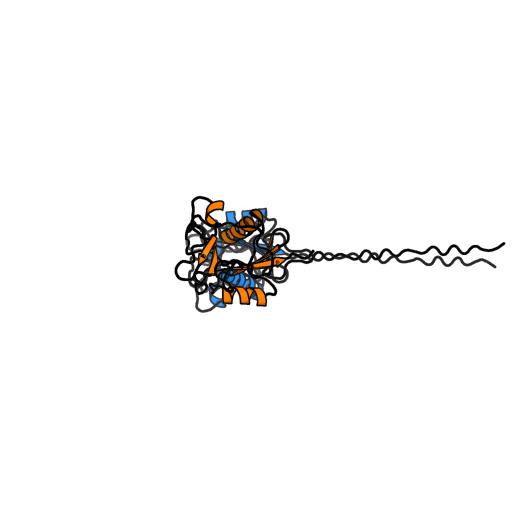 15.5 1 97.31 55 GLY B N 1
ATOM 1758 C CA . GLY B 1 55 ? 7.562 5.801 15.477 1 97.31 55 GLY B CA 1
ATOM 1759 C C . GLY B 1 55 ? 7.508 6.793 14.328 1 97.31 55 GLY B C 1
ATOM 1760 O O . GLY B 1 55 ? 8.547 7.262 13.859 1 97.31 55 GLY B O 1
ATOM 1761 N N . ALA B 1 56 ? 6.355 6.98 13.797 1 98.25 56 ALA B N 1
ATOM 1762 C CA . ALA B 1 56 ? 6.113 7.871 12.664 1 98.25 56 ALA B CA 1
ATOM 1763 C C . ALA B 1 56 ? 5.078 8.938 13.016 1 98.25 56 ALA B C 1
ATOM 1765 O O . ALA B 1 56 ? 4.82 9.195 14.188 1 98.25 56 ALA B O 1
ATOM 1766 N N . HIS B 1 57 ? 4.648 9.719 11.977 1 98.5 57 HIS B N 1
ATOM 1767 C CA . HIS B 1 57 ? 3.646 10.773 12.125 1 98.5 57 HIS B CA 1
ATOM 1768 C C . HIS B 1 57 ? 2.607 10.703 11.008 1 98.5 57 HIS B C 1
ATOM 1770 O O . HIS B 1 57 ? 2.902 10.234 9.906 1 98.5 57 HIS B O 1
ATOM 1776 N N . LEU B 1 58 ? 1.38 11.164 11.367 1 98.81 58 LEU B N 1
ATOM 1777 C CA . LEU B 1 58 ? 0.51 11.461 10.234 1 98.81 58 LEU B CA 1
ATOM 1778 C C . LEU B 1 58 ? 1.217 12.359 9.227 1 98.81 58 LEU B C 1
ATOM 1780 O O . LEU B 1 58 ? 1.955 13.266 9.617 1 98.81 58 LEU B O 1
ATOM 1784 N N . VAL B 1 59 ? 0.895 12.148 8.023 1 98.69 59 VAL B N 1
ATOM 1785 C CA . VAL B 1 59 ? 1.688 12.758 6.961 1 98.69 59 VAL B CA 1
ATOM 1786 C C . VAL B 1 59 ? 1.478 14.266 6.961 1 98.69 59 VAL B C 1
ATOM 1788 O O . VAL B 1 59 ? 0.359 14.742 7.164 1 98.69 59 VAL B O 1
ATOM 1791 N N . SER B 1 60 ? 2.539 14.984 6.781 1 98.69 60 SER B N 1
ATOM 1792 C CA . SER B 1 60 ? 2.543 16.438 6.574 1 98.69 60 SER B CA 1
ATOM 1793 C C . SER B 1 60 ? 3.021 16.797 5.172 1 98.69 60 SER B C 1
ATOM 1795 O O . SER B 1 60 ? 3.633 15.969 4.488 1 98.69 60 SER B O 1
ATOM 1797 N N . PHE B 1 61 ? 2.629 17.922 4.695 1 98.38 61 PHE B N 1
ATOM 1798 C CA . PHE B 1 61 ? 3.027 18.391 3.371 1 98.38 61 PHE B CA 1
ATOM 1799 C C . PHE B 1 61 ? 3.689 19.766 3.453 1 98.38 61 PHE B C 1
ATOM 1801 O O . PHE B 1 61 ? 3.18 20.656 4.121 1 98.38 61 PHE B O 1
ATOM 1808 N N . HIS B 1 62 ? 4.801 19.906 2.695 1 97.94 62 HIS B N 1
ATOM 1809 C CA . HIS B 1 62 ? 5.508 21.172 2.67 1 97.94 62 HIS B CA 1
ATOM 1810 C C . HIS B 1 62 ? 5.746 21.641 1.24 1 97.94 62 HIS B C 1
ATOM 1812 O O . HIS B 1 62 ? 6.52 22.578 1.01 1 97.94 62 HIS B O 1
ATOM 1818 N N . SER B 1 63 ? 5.152 20.891 0.309 1 97.5 63 SER B N 1
ATOM 1819 C CA . SER B 1 63 ? 5.184 21.25 -1.105 1 97.5 63 SER B CA 1
ATOM 1820 C C . SER B 1 63 ? 4.117 20.484 -1.892 1 97.5 63 SER B C 1
ATOM 1822 O O . SER B 1 63 ? 3.564 19.5 -1.407 1 97.5 63 SER B O 1
ATOM 1824 N N . SER B 1 64 ? 3.826 21 -3.088 1 97.31 64 SER B N 1
ATOM 1825 C CA . SER B 1 64 ? 2.893 20.297 -3.967 1 97.31 64 SER B CA 1
ATOM 1826 C C . SER B 1 64 ? 3.441 18.938 -4.395 1 97.31 64 SER B C 1
ATOM 1828 O O . SER B 1 64 ? 2.68 17.984 -4.586 1 97.31 64 SER B O 1
ATOM 1830 N N . ALA B 1 65 ? 4.703 18.859 -4.488 1 97 65 ALA B N 1
ATOM 1831 C CA . ALA B 1 65 ? 5.344 17.609 -4.871 1 97 65 ALA B CA 1
ATOM 1832 C C . ALA B 1 65 ? 5.09 16.516 -3.824 1 97 65 ALA B C 1
ATOM 1834 O O . ALA B 1 65 ? 4.777 15.375 -4.168 1 97 65 ALA B O 1
ATOM 1835 N N . GLU B 1 66 ? 5.211 16.859 -2.568 1 97 66 GLU B N 1
ATOM 1836 C CA . GLU B 1 66 ? 4.953 15.914 -1.492 1 97 66 GLU B CA 1
ATOM 1837 C C . GLU B 1 66 ? 3.498 15.453 -1.495 1 97 66 GLU B C 1
ATOM 1839 O O . GLU B 1 66 ? 3.213 14.273 -1.311 1 97 66 GLU B O 1
ATOM 1844 N N . SER B 1 67 ? 2.621 16.406 -1.7 1 97.38 67 SER B N 1
ATOM 1845 C CA . SER B 1 67 ? 1.201 16.094 -1.785 1 97.38 67 SER B CA 1
ATOM 1846 C C . SER B 1 67 ? 0.922 15.117 -2.928 1 97.38 67 SER B C 1
ATOM 1848 O O . SER B 1 67 ? 0.191 14.141 -2.754 1 97.38 67 SER B O 1
ATOM 1850 N N . GLU B 1 68 ? 1.5 15.359 -4.035 1 96.62 68 GLU B N 1
ATOM 1851 C CA . GLU B 1 68 ? 1.311 14.516 -5.215 1 96.62 68 GLU B CA 1
ATOM 1852 C C . GLU B 1 68 ? 1.856 13.109 -4.984 1 96.62 68 GLU B C 1
ATOM 1854 O O . GLU B 1 68 ? 1.239 12.125 -5.395 1 96.62 68 GLU B O 1
ATOM 1859 N N . ASP B 1 69 ? 3.006 13.031 -4.359 1 96.31 69 ASP B N 1
ATOM 1860 C CA . ASP B 1 69 ? 3.596 11.734 -4.055 1 96.31 69 ASP B CA 1
ATOM 1861 C C . ASP B 1 69 ? 2.625 10.867 -3.254 1 96.31 69 ASP B C 1
ATOM 1863 O O . ASP B 1 69 ? 2.412 9.695 -3.582 1 96.31 69 ASP B O 1
ATOM 1867 N N . VAL B 1 70 ? 2.064 11.438 -2.246 1 96.56 70 VAL B N 1
ATOM 1868 C CA . VAL B 1 70 ? 1.181 10.695 -1.354 1 96.56 70 VAL B CA 1
ATOM 1869 C C . VAL B 1 70 ? -0.111 10.336 -2.086 1 96.56 70 VAL B C 1
ATOM 1871 O O . VAL B 1 70 ? -0.617 9.219 -1.954 1 96.56 70 VAL B O 1
ATOM 1874 N N . TYR B 1 71 ? -0.645 11.234 -2.875 1 94 71 TYR B N 1
ATOM 1875 C CA . TYR B 1 71 ? -1.875 10.977 -3.613 1 94 71 TYR B CA 1
ATOM 1876 C C . TYR B 1 71 ? -1.674 9.852 -4.625 1 94 71 TYR B C 1
ATOM 1878 O O . TYR B 1 71 ? -2.545 8.992 -4.793 1 94 71 TYR B O 1
ATOM 1886 N N . ASP B 1 72 ? -0.509 9.883 -5.254 1 92.12 72 ASP B N 1
ATOM 1887 C CA . ASP B 1 72 ? -0.185 8.82 -6.207 1 92.12 72 ASP B CA 1
ATOM 1888 C C . ASP B 1 72 ? -0.094 7.465 -5.512 1 92.12 72 ASP B C 1
ATOM 1890 O O . ASP B 1 72 ? -0.559 6.457 -6.043 1 92.12 72 ASP B O 1
ATOM 1894 N N . LEU B 1 73 ? 0.538 7.477 -4.391 1 92.75 73 LEU B N 1
ATOM 1895 C CA . LEU B 1 73 ? 0.587 6.246 -3.609 1 92.75 73 LEU B CA 1
ATOM 1896 C C . LEU B 1 73 ? -0.816 5.777 -3.242 1 92.75 73 LEU B C 1
ATOM 1898 O O . LEU B 1 73 ? -1.143 4.598 -3.395 1 92.75 73 LEU B O 1
ATOM 1902 N N . TRP B 1 74 ? -1.578 6.711 -2.791 1 91.69 74 TRP B N 1
ATOM 1903 C CA . TRP B 1 74 ? -2.945 6.387 -2.395 1 91.69 74 TRP B CA 1
ATOM 1904 C C . TRP B 1 74 ? -3.713 5.758 -3.555 1 91.69 74 TRP B C 1
ATOM 1906 O O . TRP B 1 74 ? -4.379 4.734 -3.383 1 91.69 74 TRP B O 1
ATOM 1916 N N . LYS B 1 75 ? -3.615 6.293 -4.734 1 88.38 75 LYS B N 1
ATOM 1917 C CA . LYS B 1 75 ? -4.309 5.793 -5.918 1 88.38 75 LYS B CA 1
ATOM 1918 C C . LYS B 1 75 ? -3.85 4.379 -6.266 1 88.38 75 LYS B C 1
ATOM 1920 O O . LYS B 1 75 ? -4.629 3.574 -6.781 1 88.38 75 LYS B O 1
ATOM 1925 N N . SER B 1 76 ? -2.623 4.137 -5.965 1 88.06 76 SER B N 1
ATOM 1926 C CA . SER B 1 76 ? -2.08 2.824 -6.301 1 88.06 76 SER B CA 1
ATOM 1927 C C . SER B 1 76 ? -2.625 1.745 -5.375 1 88.06 76 SER B C 1
ATOM 1929 O O . SER B 1 76 ? -2.584 0.558 -5.699 1 88.06 76 SER B O 1
ATOM 1931 N N . PHE B 1 77 ? -3.154 2.137 -4.242 1 87.38 77 PHE B N 1
ATOM 1932 C CA . PHE B 1 77 ? -3.635 1.181 -3.254 1 87.38 77 PHE B CA 1
ATOM 1933 C C . PHE B 1 77 ? -5.152 1.053 -3.316 1 87.38 77 PHE B C 1
ATOM 1935 O O . PHE B 1 77 ? -5.719 0.074 -2.826 1 87.38 77 PHE B O 1
ATOM 1942 N N . THR B 1 78 ? -5.766 2.029 -3.846 1 80.19 78 THR B N 1
ATOM 1943 C CA . THR B 1 78 ? -7.223 2.092 -3.738 1 80.19 78 THR B CA 1
ATOM 1944 C C . THR B 1 78 ? -7.867 2.057 -5.121 1 80.19 78 THR B C 1
ATOM 1946 O O . THR B 1 78 ? -7.203 2.314 -6.129 1 80.19 78 THR B O 1
ATOM 1949 N N . ASP B 1 79 ? -9.141 1.538 -5.102 1 70.69 79 ASP B N 1
ATOM 1950 C CA . ASP B 1 79 ? -9.906 1.562 -6.34 1 70.69 79 ASP B CA 1
ATOM 1951 C C . ASP B 1 79 ? -10.273 2.99 -6.73 1 70.69 79 ASP B C 1
ATOM 1953 O O . ASP B 1 79 ? -11.055 3.65 -6.035 1 70.69 79 ASP B O 1
ATOM 1957 N N . VAL B 1 80 ? -9.688 3.371 -7.785 1 63.38 80 VAL B N 1
ATOM 1958 C CA . VAL B 1 80 ? -9.836 4.777 -8.141 1 63.38 80 VAL B CA 1
ATOM 1959 C C . VAL B 1 80 ? -11.039 4.961 -9.055 1 63.38 80 VAL B C 1
ATOM 1961 O O . VAL B 1 80 ? -11.297 6.059 -9.555 1 63.38 80 VAL B O 1
ATOM 1964 N N . SER B 1 81 ? -11.641 3.84 -9.289 1 64.12 81 SER B N 1
ATOM 1965 C CA . SER B 1 81 ? -12.836 4.012 -10.109 1 64.12 81 SER B CA 1
ATOM 1966 C C . SER B 1 81 ? -13.828 4.965 -9.453 1 64.12 81 SER B C 1
ATOM 1968 O O . SER B 1 81 ? -14.68 5.547 -10.125 1 64.12 81 SER B O 1
ATOM 1970 N N . TYR B 1 82 ? -13.695 5.047 -8.203 1 60.25 82 TYR B N 1
ATOM 1971 C CA . TYR B 1 82 ? -14.539 5.984 -7.469 1 60.25 82 TYR B CA 1
ATOM 1972 C C . TYR B 1 82 ? -13.797 7.289 -7.199 1 60.25 82 TYR B C 1
ATOM 1974 O O . TYR B 1 82 ? -13.977 7.902 -6.145 1 60.25 82 TYR B O 1
ATOM 1982 N N . ALA B 1 83 ? -13.016 7.582 -8.227 1 58.56 83 ALA B N 1
ATOM 1983 C CA . ALA B 1 83 ? -12.359 8.891 -8.18 1 58.56 83 ALA B CA 1
ATOM 1984 C C . ALA B 1 83 ? -13.391 10.008 -8.062 1 58.56 83 ALA B C 1
ATOM 1986 O O . ALA B 1 83 ? -14.523 9.867 -8.516 1 58.56 83 ALA B O 1
ATOM 1987 N N . ASP B 1 84 ? -13.305 10.766 -7.027 1 59.84 84 ASP B N 1
ATOM 1988 C CA . ASP B 1 84 ? -14.18 11.898 -6.734 1 59.84 84 ASP B CA 1
ATOM 1989 C C . ASP B 1 84 ? -15.219 11.531 -5.684 1 59.84 84 ASP B C 1
ATOM 1991 O O . ASP B 1 84 ? -16.422 11.75 -5.883 1 59.84 84 ASP B O 1
ATOM 1995 N N . ASP B 1 85 ? -14.789 10.617 -4.934 1 64.75 85 ASP B N 1
ATOM 1996 C CA . ASP B 1 85 ? -15.641 10.273 -3.797 1 64.75 85 ASP B CA 1
ATOM 1997 C C . ASP B 1 85 ? -15.094 10.883 -2.504 1 64.75 85 ASP B C 1
ATOM 1999 O O . ASP B 1 85 ? -14.133 10.367 -1.93 1 64.75 85 ASP B O 1
ATOM 2003 N N . GLY B 1 86 ? -15.711 11.961 -2.174 1 61.91 86 GLY B N 1
ATOM 2004 C CA . GLY B 1 86 ? -15.32 12.711 -0.993 1 61.91 86 GLY B CA 1
ATOM 2005 C C . GLY B 1 86 ? -15.32 11.875 0.274 1 61.91 86 GLY B C 1
ATOM 2006 O O . GLY B 1 86 ? -14.719 12.266 1.279 1 61.91 86 GLY B O 1
ATOM 2007 N N . ASN B 1 87 ? -15.961 10.727 0.081 1 65.69 87 ASN B N 1
ATOM 2008 C CA . ASN B 1 87 ? -16.016 9.875 1.263 1 65.69 87 ASN B CA 1
ATOM 2009 C C . ASN B 1 87 ? -14.812 8.953 1.347 1 65.69 87 ASN B C 1
ATOM 2011 O O . ASN B 1 87 ? -14.594 8.289 2.365 1 65.69 87 ASN B O 1
ATOM 2015 N N . ARG B 1 88 ? -14.18 9.047 0.19 1 78.12 88 ARG B N 1
ATOM 2016 C CA . ARG B 1 88 ? -12.969 8.227 0.136 1 78.12 88 ARG B CA 1
ATOM 2017 C C . ARG B 1 88 ? -11.719 9.094 0.162 1 78.12 88 ARG B C 1
ATOM 2019 O O . ARG B 1 88 ? -11.508 9.922 -0.73 1 78.12 88 ARG B O 1
ATOM 2026 N N . ALA B 1 89 ? -11.141 9.234 1.29 1 88.5 89 ALA B N 1
ATOM 2027 C CA . ALA B 1 89 ? -9.891 9.961 1.448 1 88.5 89 ALA B CA 1
ATOM 2028 C C . ALA B 1 89 ? -9.117 9.469 2.67 1 88.5 89 ALA B C 1
ATOM 2030 O O . ALA B 1 89 ? -9.312 8.336 3.117 1 88.5 89 ALA B O 1
ATOM 2031 N N . TYR B 1 90 ? -8.094 10.234 2.982 1 95.31 90 TYR B N 1
ATOM 2032 C CA . TYR B 1 90 ? -7.199 9.82 4.055 1 95.31 90 TYR B CA 1
ATOM 2033 C C . TYR B 1 90 ? -6.84 11 4.953 1 95.31 90 TYR B C 1
ATOM 2035 O O . TYR B 1 90 ? -6.715 12.133 4.48 1 95.31 90 TYR B O 1
ATOM 2043 N N . TRP B 1 91 ? -6.684 10.633 6.254 1 97.62 91 TRP B N 1
ATOM 2044 C CA . TRP B 1 91 ? -6.262 11.664 7.195 1 97.62 91 TRP B CA 1
ATOM 2045 C C . TRP B 1 91 ? -4.836 12.117 6.906 1 97.62 91 TRP B C 1
ATOM 2047 O O . TRP B 1 91 ? -3.965 11.297 6.602 1 97.62 91 TRP B O 1
ATOM 2057 N N . ILE B 1 92 ? -4.645 13.453 7.027 1 98.69 92 ILE B N 1
ATOM 2058 C CA . ILE B 1 92 ? -3.301 14.008 7.117 1 98.69 92 ILE B CA 1
ATOM 2059 C C . ILE B 1 92 ? -3.104 14.656 8.484 1 98.69 92 ILE B C 1
ATOM 2061 O O . ILE B 1 92 ? -4.047 14.758 9.273 1 98.69 92 ILE B O 1
ATOM 2065 N N . GLY B 1 93 ? -1.938 15.133 8.82 1 98.88 93 GLY B N 1
ATOM 2066 C CA . GLY B 1 93 ? -1.594 15.523 10.172 1 98.88 93 GLY B CA 1
ATOM 2067 C C . GLY B 1 93 ? -2.102 16.906 10.547 1 98.88 93 GLY B C 1
ATOM 2068 O O . GLY B 1 93 ? -2.068 17.281 11.711 1 98.88 93 GLY B O 1
ATOM 2069 N N . LEU B 1 94 ? -2.617 17.609 9.578 1 98.88 94 LEU B N 1
ATOM 2070 C CA . LEU B 1 94 ? -3.043 18.984 9.828 1 98.88 94 LEU B CA 1
ATOM 2071 C C . LEU B 1 94 ? -4.332 19.016 10.641 1 98.88 94 LEU B C 1
ATOM 2073 O O . LEU B 1 94 ? -5.25 18.234 10.391 1 98.88 94 LEU B O 1
ATOM 2077 N N . ASN B 1 95 ? -4.355 19.922 11.641 1 98.88 95 ASN B N 1
ATOM 2078 C CA . ASN B 1 95 ? -5.523 20.047 12.508 1 98.88 95 ASN B CA 1
ATOM 2079 C C . ASN B 1 95 ? -5.52 21.375 13.258 1 98.88 95 ASN B C 1
ATOM 2081 O O . ASN B 1 95 ? -4.492 22.047 13.336 1 98.88 95 ASN B O 1
ATOM 2085 N N . ASP B 1 96 ? -6.605 21.797 13.719 1 98.75 96 ASP B N 1
ATOM 2086 C CA . ASP B 1 96 ? -6.68 22.953 14.594 1 98.75 96 ASP B CA 1
ATOM 2087 C C . ASP B 1 96 ? -7.484 22.641 15.852 1 9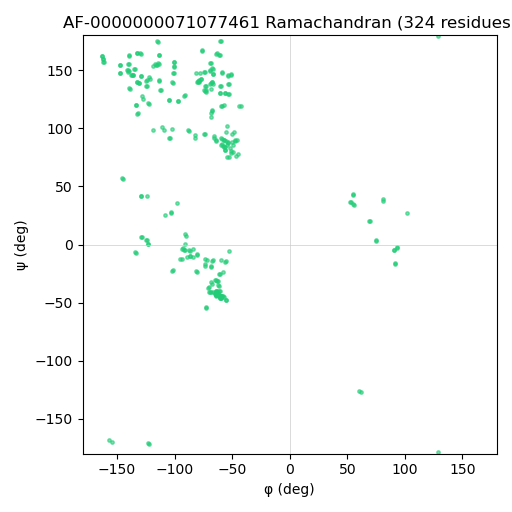8.75 96 ASP B C 1
ATOM 2089 O O . ASP B 1 96 ? -8.297 23.453 16.297 1 98.75 96 ASP B O 1
ATOM 2093 N N . ARG B 1 97 ? -7.254 21.484 16.391 1 98.25 97 ARG B N 1
ATOM 2094 C CA . ARG B 1 97 ? -7.965 20.953 17.547 1 98.25 97 ARG B CA 1
ATOM 2095 C C . ARG B 1 97 ? -7.629 21.75 18.797 1 98.25 97 ARG B C 1
ATOM 2097 O O . ARG B 1 97 ? -8.461 21.891 19.703 1 98.25 97 ARG B O 1
ATOM 2104 N N . GLU B 1 98 ? -6.457 22.25 18.891 1 97.62 98 GLU B N 1
ATOM 2105 C CA . GLU B 1 98 ? -6.023 23 20.062 1 97.62 98 GLU B CA 1
ATOM 2106 C C . GLU B 1 98 ? -6.676 24.375 20.125 1 97.62 98 GLU B C 1
ATOM 2108 O O . GLU B 1 98 ? -7.277 24.734 21.141 1 97.62 98 GLU B O 1
ATOM 2113 N N . TYR B 1 99 ? -6.496 25.094 19.031 1 97.56 99 TYR B N 1
ATOM 2114 C CA . TYR B 1 99 ? -7.121 26.406 18.875 1 97.56 99 TYR B CA 1
ATOM 2115 C C . TYR B 1 99 ? -7.777 26.547 17.516 1 97.56 99 TYR B C 1
ATOM 2117 O O . TYR B 1 99 ? -7.098 26.5 16.484 1 97.56 99 TYR B O 1
ATOM 2125 N N . GLU B 1 100 ? -9.055 26.781 17.516 1 97.12 100 GLU B N 1
ATOM 2126 C CA . GLU B 1 100 ? -9.797 26.906 16.266 1 97.12 100 GLU B CA 1
ATOM 2127 C C . GLU B 1 100 ? -9.195 28 15.375 1 97.12 100 GLU B C 1
ATOM 2129 O O . GLU B 1 100 ? -8.953 29.109 15.836 1 97.12 100 GLU B O 1
ATOM 2134 N N . GLY B 1 101 ? -8.961 27.625 14.109 1 97.06 101 GLY B N 1
ATOM 2135 C CA . GLY B 1 101 ? -8.414 28.594 13.156 1 97.06 101 GLY B CA 1
ATOM 2136 C C . GLY B 1 101 ? -6.902 28.578 13.094 1 97.06 101 GLY B C 1
ATOM 2137 O O . GLY B 1 101 ? -6.312 29.109 12.156 1 97.06 101 GLY B O 1
ATOM 2138 N N . SER B 1 102 ? -6.297 27.984 14.078 1 97.94 102 SER B N 1
ATOM 2139 C CA . SER B 1 102 ? -4.844 27.875 14.109 1 97.94 102 SER B CA 1
ATOM 2140 C C . SER B 1 102 ? -4.391 26.469 13.758 1 97.94 102 SER B C 1
ATOM 2142 O O . SER B 1 102 ? -4.238 25.609 14.641 1 97.94 102 SER B O 1
ATOM 2144 N N . PHE B 1 103 ? -4.16 26.312 12.523 1 98.69 103 PHE B N 1
ATOM 2145 C CA . PHE B 1 103 ? -3.818 24.969 12.047 1 98.69 103 PHE B CA 1
ATOM 2146 C C . PHE B 1 103 ? -2.354 24.656 12.32 1 98.69 103 PHE B C 1
ATOM 2148 O O . PHE B 1 103 ? -1.49 25.531 12.203 1 98.69 103 PHE B O 1
ATOM 2155 N N . LYS B 1 104 ? -2.084 23.406 12.711 1 98.75 104 LYS B N 1
ATOM 2156 C CA . LYS B 1 104 ? -0.736 22.906 12.953 1 98.75 104 LYS B CA 1
ATOM 2157 C C . LYS B 1 104 ? -0.586 21.469 12.445 1 98.75 104 LYS B C 1
ATOM 2159 O O . LYS B 1 104 ? -1.557 20.703 12.422 1 98.75 104 LYS B O 1
ATOM 2164 N N . TRP B 1 105 ? 0.597 21.203 12.07 1 98.81 105 TRP B N 1
ATOM 2165 C CA . TRP B 1 105 ? 0.911 19.812 11.781 1 98.81 105 TRP B CA 1
ATOM 2166 C C . TRP B 1 105 ? 1.143 19.031 13.062 1 98.81 105 TRP B C 1
ATOM 2168 O O . TRP B 1 105 ? 1.794 19.516 13.992 1 98.81 105 TRP B O 1
ATOM 2178 N N . SER B 1 106 ? 0.659 17.812 13.07 1 98.5 106 SER B N 1
ATOM 2179 C CA . SER B 1 106 ? 0.801 16.984 14.266 1 98.5 106 SER B CA 1
ATOM 2180 C C . SER B 1 106 ? 2.256 16.594 14.5 1 98.5 106 SER B C 1
ATOM 2182 O O . SER B 1 106 ? 2.625 16.172 15.602 1 98.5 106 SER B O 1
ATOM 2184 N N . ASP B 1 107 ? 3.055 16.688 13.453 1 98.31 107 ASP B N 1
ATOM 2185 C CA . ASP B 1 107 ? 4.453 16.312 13.609 1 98.31 107 ASP B CA 1
ATOM 2186 C C . ASP B 1 107 ? 5.289 17.484 14.117 1 98.31 107 ASP B C 1
ATOM 2188 O O . ASP B 1 107 ? 6.5 17.359 14.297 1 98.31 107 ASP B O 1
ATOM 2192 N N . GLY B 1 108 ? 4.746 18.625 14.242 1 97.88 108 GLY B N 1
ATOM 2193 C CA . GLY B 1 108 ? 5.41 19.766 14.852 1 97.88 108 GLY B CA 1
ATOM 2194 C C . GLY B 1 108 ? 6.117 20.641 13.844 1 97.88 108 GLY B C 1
ATOM 2195 O O . GLY B 1 108 ? 6.656 21.703 14.211 1 97.88 108 GLY B O 1
ATOM 2196 N N . THR B 1 109 ? 6.074 20.234 12.609 1 98.06 109 THR B N 1
ATOM 2197 C CA . THR B 1 109 ? 6.73 21.062 11.602 1 98.06 109 THR B CA 1
ATOM 2198 C C . THR B 1 109 ? 5.895 22.297 11.281 1 98.06 109 THR B C 1
ATOM 2200 O O . THR B 1 109 ? 4.719 22.375 11.641 1 98.06 109 THR B O 1
ATOM 2203 N N . SER B 1 110 ? 6.559 23.234 10.594 1 97.81 110 SER B N 1
ATOM 2204 C CA . SER B 1 110 ? 5.883 24.5 10.273 1 97.81 110 SER B CA 1
ATOM 2205 C C . SER B 1 110 ? 4.852 24.297 9.164 1 97.81 110 SER B C 1
ATOM 2207 O O . SER B 1 110 ? 5.043 23.469 8.266 1 97.81 110 SER B O 1
ATOM 2209 N N . VAL B 1 111 ? 3.807 25.078 9.242 1 98.25 111 VAL B N 1
ATOM 2210 C CA . VAL B 1 111 ? 2.816 25.094 8.172 1 98.25 111 VAL B CA 1
ATOM 2211 C C . VAL B 1 111 ? 3.223 26.109 7.105 1 98.25 111 VAL B C 1
ATOM 2213 O O . VAL B 1 111 ? 2.967 27.312 7.254 1 98.25 111 VAL B O 1
ATOM 2216 N N . ASP B 1 112 ? 3.826 25.641 6.074 1 98 112 ASP B N 1
ATOM 2217 C CA . ASP B 1 112 ? 4.414 26.516 5.066 1 98 112 ASP B CA 1
ATOM 2218 C C . ASP B 1 112 ? 3.861 26.219 3.676 1 98 112 ASP B C 1
ATOM 2220 O O . ASP B 1 112 ? 4.375 26.719 2.674 1 98 112 ASP B O 1
ATOM 2224 N N . TYR B 1 113 ? 2.971 25.359 3.613 1 97.88 113 TYR B N 1
ATOM 2225 C CA . TYR B 1 113 ? 2.26 24.953 2.406 1 97.88 113 TYR B CA 1
ATOM 2226 C C . TYR B 1 113 ? 0.778 24.75 2.691 1 97.88 113 TYR B C 1
ATOM 2228 O O . TYR B 1 113 ? 0.412 24.172 3.719 1 97.88 113 TYR B O 1
ATOM 2236 N N . TYR B 1 114 ? -0.094 25.281 1.83 1 97.62 114 TYR B N 1
ATOM 2237 C CA . TYR B 1 114 ? -1.538 25.109 1.943 1 97.62 114 TYR B CA 1
ATOM 2238 C C . TYR B 1 114 ? -2.139 24.641 0.624 1 97.62 114 TYR B C 1
ATOM 2240 O O . TYR B 1 114 ? -1.673 25.016 -0.45 1 97.62 114 TYR B O 1
ATOM 2248 N N . HIS B 1 115 ? -3.184 23.797 0.75 1 97.94 115 HIS B N 1
ATOM 2249 C CA . HIS B 1 115 ? -3.871 23.312 -0.441 1 97.94 115 HIS B CA 1
ATOM 2250 C C . HIS B 1 115 ? -5.363 23.141 -0.184 1 97.94 115 HIS B C 1
ATOM 2252 O O . HIS B 1 115 ? -5.922 22.062 -0.433 1 97.94 115 HIS B O 1
ATOM 2258 N N . TRP B 1 116 ? -5.98 24.219 0.247 1 97.94 116 TRP B N 1
ATOM 2259 C CA . TRP B 1 116 ? -7.391 24.188 0.626 1 97.94 116 TRP B CA 1
ATOM 2260 C C . TRP B 1 116 ? -8.289 24.188 -0.608 1 97.94 116 TRP B C 1
ATOM 2262 O O . TRP B 1 116 ? -8.008 24.875 -1.593 1 97.94 116 TRP B O 1
ATOM 2272 N N . GLN B 1 117 ? -9.336 23.453 -0.506 1 95.81 117 GLN B N 1
ATOM 2273 C CA . GLN B 1 117 ? -10.414 23.594 -1.473 1 95.81 117 GLN B CA 1
ATOM 2274 C C . GLN B 1 117 ? -11.133 24.922 -1.298 1 95.81 117 GLN B C 1
ATOM 2276 O O . GLN B 1 117 ? -11.234 25.453 -0.184 1 95.81 117 GLN B O 1
ATOM 2281 N N . SER B 1 118 ? -11.617 25.375 -2.449 1 95.62 118 SER B N 1
ATOM 2282 C CA . SER B 1 118 ? -12.375 26.625 -2.369 1 95.62 118 SER B CA 1
ATOM 2283 C C . SER B 1 118 ? -13.477 26.531 -1.314 1 95.62 118 SER B C 1
ATOM 2285 O O . SER B 1 118 ? -14.219 25.547 -1.268 1 95.62 118 SER B O 1
ATOM 2287 N N . GLY B 1 119 ? -13.484 27.547 -0.448 1 97 119 GLY B N 1
ATOM 2288 C CA . GLY B 1 119 ? -14.5 27.609 0.589 1 97 119 GLY B CA 1
ATOM 2289 C C . GLY B 1 119 ? -14.07 26.922 1.875 1 97 119 GLY B C 1
ATOM 2290 O O . GLY B 1 119 ? -14.797 26.953 2.873 1 97 119 GLY B O 1
ATOM 2291 N N . GLU B 1 120 ? -12.938 26.312 1.851 1 96.69 120 GLU B N 1
ATOM 2292 C CA . GLU B 1 120 ? -12.422 25.609 3.02 1 96.69 120 GLU B CA 1
ATOM 2293 C C . GLU B 1 120 ? -11.172 26.281 3.572 1 96.69 120 GLU B C 1
ATOM 2295 O O . GLU B 1 120 ? -10.484 27 2.852 1 96.69 120 GLU B O 1
ATOM 2300 N N . PRO B 1 121 ? -10.758 26.016 4.777 1 97.81 121 PRO B N 1
ATOM 2301 C CA . PRO B 1 121 ? -11.586 25.359 5.785 1 97.81 121 PRO B CA 1
ATOM 2302 C C . PRO B 1 121 ? -12.773 26.203 6.227 1 97.81 121 PRO B C 1
ATOM 2304 O O . PRO B 1 121 ? -12.656 27.438 6.32 1 97.81 121 PRO B O 1
ATOM 2307 N N . ASN B 1 122 ? -13.977 25.578 6.586 1 97.75 122 ASN B N 1
ATOM 2308 C CA . ASN B 1 122 ? -15.164 26.359 6.938 1 97.75 122 ASN B CA 1
ATOM 2309 C C . ASN B 1 122 ? -15.672 26 8.328 1 97.75 122 ASN B C 1
ATOM 2311 O O . ASN B 1 122 ? -16.672 26.562 8.789 1 97.75 122 ASN B O 1
ATOM 2315 N N . ASN B 1 123 ? -15.031 25.094 9.023 1 98.06 123 ASN B N 1
ATOM 2316 C CA . ASN B 1 123 ? -15.375 24.703 10.383 1 98.06 123 ASN B CA 1
ATOM 2317 C C . ASN B 1 123 ? -16.844 24.328 10.5 1 98.06 123 ASN B C 1
ATOM 2319 O O . ASN B 1 123 ? -17.516 24.688 11.469 1 98.06 123 ASN B O 1
ATOM 2323 N N . ASP B 1 124 ? -17.375 23.672 9.422 1 95.56 124 ASP B N 1
ATOM 2324 C CA . ASP B 1 124 ? -18.766 23.25 9.461 1 95.56 124 ASP B CA 1
ATOM 2325 C C . ASP B 1 124 ? -19.016 22.297 10.633 1 95.56 124 ASP B C 1
ATOM 2327 O O . ASP B 1 124 ? -18.469 21.203 10.672 1 95.56 124 ASP B O 1
ATOM 2331 N N . ARG B 1 125 ? -19.906 22.656 11.586 1 95.5 125 ARG B N 1
ATOM 2332 C CA . ARG B 1 125 ? -20.281 21.891 12.766 1 95.5 125 ARG B CA 1
ATOM 2333 C C . ARG B 1 125 ? -19.062 21.516 13.594 1 95.5 125 ARG B C 1
ATOM 2335 O O . ARG B 1 125 ? -18.969 20.406 14.117 1 95.5 125 ARG B O 1
ATOM 2342 N N . GLY B 1 126 ? -18.016 22.438 13.648 1 97.06 126 GLY B N 1
ATOM 2343 C CA . GLY B 1 126 ? -16.875 22.266 14.539 1 97.06 126 GLY B CA 1
ATOM 2344 C C . GLY B 1 126 ? -15.82 21.312 13.992 1 97.06 126 GLY B C 1
ATOM 2345 O O . GLY B 1 126 ? -15.234 20.531 14.742 1 97.06 126 GLY B O 1
ATOM 2346 N N . GLU B 1 127 ? -15.523 21.328 12.688 1 97.94 127 GLU B N 1
ATOM 2347 C CA . GLU B 1 127 ? -14.516 20.5 12.039 1 97.94 127 GLU B CA 1
ATOM 2348 C C . GLU B 1 127 ? -13.102 20.984 12.352 1 97.94 127 GLU B C 1
ATOM 2350 O O . GLU B 1 127 ? -12.82 22.188 12.258 1 97.94 127 GLU B O 1
ATOM 2355 N N . ASP B 1 128 ? -12.211 20 12.727 1 98.69 128 ASP B N 1
ATOM 2356 C CA . ASP B 1 128 ? -10.891 20.438 13.156 1 98.69 128 ASP B CA 1
ATOM 2357 C C . ASP B 1 128 ? -9.789 19.609 12.508 1 98.69 128 ASP B C 1
ATOM 2359 O O . ASP B 1 128 ? -8.602 19.891 12.688 1 98.69 128 ASP B O 1
ATOM 2363 N N . CYS B 1 129 ? -10.172 18.594 11.82 1 98.56 129 CYS B N 1
ATOM 2364 C CA . CYS B 1 129 ? -9.195 17.672 11.25 1 98.56 129 CYS B CA 1
ATOM 2365 C C . CYS B 1 129 ? -9.25 17.688 9.734 1 98.56 129 CYS B C 1
ATOM 2367 O O . CYS B 1 129 ? -10.281 18.016 9.148 1 98.56 129 CYS B O 1
ATOM 2369 N N . VAL B 1 130 ? -8.141 17.344 9.062 1 98.38 130 VAL B N 1
ATOM 2370 C CA . VAL B 1 130 ? -8.039 17.688 7.652 1 98.38 130 VAL B CA 1
ATOM 2371 C C . VAL B 1 130 ? -7.766 16.422 6.832 1 98.38 130 VAL B C 1
ATOM 2373 O O . VAL B 1 130 ? -7.02 15.547 7.262 1 98.38 130 VAL B O 1
ATOM 2376 N N . SER B 1 131 ? -8.367 16.359 5.699 1 97.12 131 SER B N 1
ATOM 2377 C CA . SER B 1 131 ? -8.203 15.336 4.676 1 97.12 131 SER B CA 1
ATOM 2378 C C . SER B 1 131 ? -8.391 15.914 3.275 1 97.12 131 SER B C 1
ATOM 2380 O O . SER B 1 131 ? -9.141 16.875 3.092 1 97.12 131 SER B O 1
ATOM 2382 N N . PRO B 1 132 ? -7.664 15.359 2.285 1 95.44 132 PRO B N 1
ATOM 2383 C CA . PRO B 1 132 ? -8.094 15.688 0.923 1 95.44 132 PRO B CA 1
ATOM 2384 C C . PRO B 1 132 ? -9.57 15.398 0.681 1 95.44 132 PRO B C 1
ATOM 2386 O O . PRO B 1 132 ? -10.109 14.43 1.224 1 95.44 132 PRO B O 1
ATOM 2389 N N . ARG B 1 133 ? -10.156 16.156 -0.059 1 91.75 133 ARG B N 1
ATOM 2390 C CA . ARG B 1 133 ? -11.578 16 -0.345 1 91.75 133 ARG B CA 1
ATOM 2391 C C . ARG B 1 133 ? -11.812 14.938 -1.416 1 91.75 133 ARG B C 1
ATOM 2393 O O . ARG B 1 133 ? -12.898 14.375 -1.517 1 91.75 133 ARG B O 1
ATOM 2400 N N . ASN B 1 134 ? -10.758 14.688 -2.236 1 90.62 134 ASN B N 1
ATOM 2401 C CA . ASN B 1 134 ? -10.859 13.727 -3.33 1 90.62 134 ASN B CA 1
ATOM 2402 C C . ASN B 1 134 ? -12.023 14.055 -4.262 1 90.62 134 ASN B C 1
ATOM 2404 O O . ASN B 1 134 ? -12.805 13.172 -4.617 1 90.62 134 ASN B O 1
ATOM 2408 N N . TYR B 1 135 ? -12.094 15.297 -4.516 1 86.38 135 TYR B N 1
ATOM 2409 C CA . TYR B 1 135 ? -13.164 15.797 -5.371 1 86.38 135 TYR B CA 1
ATOM 2410 C C . TYR B 1 135 ? -12.609 16.75 -6.43 1 86.38 135 TYR B C 1
ATOM 2412 O O . TYR B 1 135 ? -11.75 17.578 -6.133 1 86.38 135 TYR B O 1
ATOM 2420 N N . GLY B 1 136 ? -13.188 16.594 -7.652 1 87.44 136 GLY B N 1
ATOM 2421 C CA . GLY B 1 136 ? -12.758 17.469 -8.719 1 87.44 136 GLY B CA 1
ATOM 2422 C C . GLY B 1 136 ? -12.359 16.734 -9.984 1 87.44 136 GLY B C 1
ATOM 2423 O O . GLY B 1 136 ? -12.414 15.508 -10.031 1 87.44 136 GLY B O 1
ATOM 2424 N N . SER B 1 137 ? -11.977 17.438 -10.984 1 86.75 137 SER B N 1
ATOM 2425 C CA . SER B 1 137 ? -11.812 16.891 -12.328 1 86.75 137 SER B CA 1
ATOM 2426 C C . SER B 1 137 ? -10.367 16.453 -12.57 1 86.75 137 SER B C 1
ATOM 2428 O O . SER B 1 137 ? -10.078 15.789 -13.57 1 86.75 137 SER B O 1
ATOM 2430 N N . SER B 1 138 ? -9.469 16.828 -11.734 1 90.44 138 SER B N 1
ATOM 2431 C CA . SER B 1 138 ? -8.055 16.484 -11.898 1 90.44 138 SER B CA 1
ATOM 2432 C C . SER B 1 138 ? -7.469 15.953 -10.594 1 90.44 138 SER B C 1
ATOM 2434 O O . SER B 1 138 ? -8.047 16.141 -9.523 1 90.44 138 SER B O 1
ATOM 2436 N N . ASP B 1 139 ? -6.277 15.312 -10.766 1 90.56 139 ASP B N 1
ATOM 2437 C CA . ASP B 1 139 ? -5.57 14.859 -9.57 1 90.56 139 ASP B CA 1
ATOM 2438 C C . ASP B 1 139 ? -5.199 16.031 -8.672 1 90.56 139 ASP B C 1
ATOM 2440 O O . ASP B 1 139 ? -5.25 15.93 -7.445 1 90.56 139 ASP B O 1
ATOM 2444 N N . TYR B 1 140 ? -4.887 17.094 -9.297 1 93.19 140 TYR B N 1
ATOM 2445 C CA . TYR B 1 140 ? -4.543 18.297 -8.547 1 93.19 140 TYR B CA 1
ATOM 2446 C C . TYR B 1 140 ? -5.723 18.781 -7.711 1 93.19 140 TYR B C 1
ATOM 2448 O O . TYR B 1 140 ? -5.566 19.078 -6.523 1 93.19 140 TYR B O 1
ATOM 2456 N N . ASP B 1 141 ? -6.891 18.734 -8.281 1 92.12 141 ASP B N 1
ATOM 2457 C CA . ASP B 1 141 ? -8.094 19.188 -7.586 1 92.12 141 ASP B CA 1
ATOM 2458 C C . ASP B 1 141 ? -8.477 18.219 -6.469 1 92.12 141 ASP B C 1
ATOM 2460 O O . ASP B 1 141 ? -8.906 18.641 -5.395 1 92.12 141 ASP B O 1
ATOM 2464 N N . ARG B 1 142 ? -8.289 17.016 -6.719 1 92.38 142 ARG B N 1
ATOM 2465 C CA . ARG B 1 142 ? -8.734 15.977 -5.805 1 92.38 142 ARG B CA 1
ATOM 2466 C C . ARG B 1 142 ? -7.875 15.938 -4.547 1 92.38 142 ARG B C 1
ATOM 2468 O O . ARG B 1 142 ? -8.273 15.367 -3.531 1 92.38 142 ARG B O 1
ATOM 2475 N N . GLN B 1 143 ? -6.734 16.641 -4.605 1 94.75 143 GLN B N 1
ATOM 2476 C CA . GLN B 1 143 ? -5.809 16.656 -3.477 1 94.75 143 GLN B CA 1
ATOM 2477 C C . GLN B 1 143 ? -6.098 17.828 -2.539 1 94.75 143 GLN B C 1
ATOM 2479 O O . GLN B 1 143 ? -5.504 17.922 -1.464 1 94.75 143 GLN B O 1
ATOM 2484 N N . LYS B 1 144 ? -7.027 18.625 -2.967 1 96.25 144 LYS B N 1
ATOM 2485 C CA . LYS B 1 144 ? -7.316 19.797 -2.139 1 96.25 144 LYS B CA 1
ATOM 2486 C C . LYS B 1 144 ? -7.977 19.391 -0.824 1 96.25 144 LYS B C 1
ATOM 2488 O O . LYS B 1 144 ? -8.633 18.344 -0.749 1 96.25 144 LYS B O 1
ATOM 2493 N N . TRP B 1 145 ? -7.809 20.297 0.189 1 97.38 145 TRP B N 1
ATOM 2494 C CA . TRP B 1 145 ? -8.102 19.891 1.559 1 97.38 145 TRP B CA 1
ATOM 2495 C C . TRP B 1 145 ? -9.469 20.406 1.997 1 97.38 145 TRP B C 1
ATOM 2497 O O . TRP B 1 145 ? -9.914 21.469 1.548 1 97.38 145 TRP B O 1
ATOM 2507 N N . ASN B 1 146 ? -10.062 19.625 2.805 1 96.38 146 ASN B N 1
ATOM 2508 C CA . ASN B 1 146 ? -11.25 20 3.564 1 96.38 146 ASN B CA 1
ATOM 2509 C C . ASN B 1 146 ? -11.102 19.656 5.043 1 96.38 146 ASN B C 1
ATOM 2511 O O . ASN B 1 146 ? -10.453 18.672 5.395 1 96.38 146 ASN B O 1
ATOM 2515 N N . ASP B 1 147 ? -11.578 20.578 5.91 1 97.25 147 ASP B N 1
ATOM 2516 C CA . ASP B 1 147 ? -11.656 20.203 7.316 1 97.25 147 ASP B CA 1
ATOM 2517 C C . ASP B 1 147 ? -12.898 19.359 7.586 1 97.25 147 ASP B C 1
ATOM 2519 O O . ASP B 1 147 ? -13.953 19.578 6.988 1 97.25 147 ASP B O 1
ATOM 2523 N N . TYR B 1 148 ? -12.695 18.359 8.422 1 96.62 148 TYR B N 1
ATOM 2524 C CA . TYR B 1 148 ? -13.734 17.391 8.758 1 96.62 148 TYR B CA 1
ATOM 2525 C C . TYR B 1 148 ? -13.859 17.219 10.266 1 96.62 148 TYR B C 1
ATOM 2527 O O . TYR B 1 148 ? -13.008 17.688 11.023 1 96.62 148 TYR B O 1
ATOM 2535 N N . ASP B 1 149 ? -15.062 16.578 10.602 1 97.38 149 ASP B N 1
ATOM 2536 C CA . ASP B 1 149 ? -15.188 16.109 11.984 1 97.38 149 ASP B CA 1
ATOM 2537 C C . ASP B 1 149 ? -14.109 15.086 12.328 1 97.38 149 ASP B C 1
ATOM 2539 O O . ASP B 1 149 ? -13.953 14.086 11.617 1 97.38 149 ASP B O 1
ATOM 2543 N N . CYS B 1 150 ? -13.445 15.344 13.469 1 98.19 150 CYS B N 1
ATOM 2544 C CA . CYS B 1 150 ? -12.305 14.508 13.836 1 98.19 150 CYS B CA 1
ATOM 2545 C C . CYS B 1 150 ? -12.766 13.094 14.164 1 98.19 150 CYS B C 1
ATOM 2547 O O . CYS B 1 150 ? -11.953 12.164 14.195 1 98.19 150 CYS B O 1
ATOM 2549 N N . ASP B 1 151 ? -14.008 12.922 14.344 1 97.75 151 ASP B N 1
ATOM 2550 C CA . ASP B 1 151 ? -14.531 11.625 14.758 1 97.75 151 ASP B CA 1
ATOM 2551 C C . ASP B 1 151 ? -14.938 10.781 13.547 1 97.75 151 ASP B C 1
ATOM 2553 O O . ASP B 1 151 ? -15.367 9.633 13.695 1 97.75 151 ASP B O 1
ATOM 2557 N N . GLU B 1 152 ? -14.805 11.406 12.344 1 95.38 152 GLU B N 1
ATOM 2558 C CA . GLU B 1 152 ? -15.023 10.594 11.156 1 95.38 152 GLU B CA 1
ATOM 2559 C C . GLU B 1 152 ? -13.938 9.531 11.008 1 95.38 152 GLU B C 1
ATOM 2561 O O . GLU B 1 152 ? -12.82 9.703 11.508 1 95.38 152 GLU B O 1
ATOM 2566 N N . ASN B 1 153 ? -14.359 8.453 10.383 1 94.88 153 ASN B N 1
ATOM 2567 C CA . ASN B 1 153 ? -13.406 7.379 10.117 1 94.88 153 ASN B CA 1
ATOM 2568 C C . ASN B 1 153 ? -12.852 7.461 8.695 1 94.88 153 ASN B C 1
ATOM 2570 O O . ASN B 1 153 ? -13.617 7.457 7.73 1 94.88 153 ASN B O 1
ATOM 2574 N N . LYS B 1 154 ? -11.508 7.543 8.594 1 93.62 154 LYS B N 1
ATOM 2575 C CA . LYS B 1 154 ? -10.836 7.555 7.297 1 93.62 154 LYS B CA 1
ATOM 2576 C C . LYS B 1 154 ? -9.562 6.711 7.324 1 93.62 154 LYS B C 1
ATOM 2578 O O . LYS B 1 154 ? -9.031 6.418 8.398 1 93.62 154 LYS B O 1
ATOM 2583 N N . SER B 1 155 ? -9.195 6.258 6.137 1 93.88 155 SER B N 1
ATOM 2584 C CA . SER B 1 155 ? -7.836 5.73 6.012 1 93.88 155 SER B CA 1
ATOM 2585 C C . SER B 1 155 ? -6.797 6.797 6.34 1 93.88 155 SER B C 1
ATOM 2587 O O . SER B 1 155 ? -7.148 7.938 6.652 1 93.88 155 SER B O 1
ATOM 2589 N N . PHE B 1 156 ? -5.48 6.391 6.352 1 96.06 156 PHE B N 1
ATOM 2590 C CA . PHE B 1 156 ? -4.496 7.402 6.723 1 96.06 156 PHE B CA 1
ATOM 2591 C C . PHE B 1 156 ? -3.1 6.984 6.281 1 96.06 156 PHE B C 1
ATOM 2593 O O . PHE B 1 156 ? -2.85 5.801 6.035 1 96.06 156 PHE B O 1
ATOM 2600 N N . PHE B 1 157 ? -2.293 7.992 6.141 1 97.56 157 PHE B N 1
ATOM 2601 C CA . PHE B 1 157 ? -0.876 7.816 5.844 1 97.56 157 PHE B CA 1
ATOM 2602 C C . PHE B 1 157 ? -0.017 8.258 7.023 1 97.56 157 PHE B C 1
ATOM 2604 O O . PHE B 1 157 ? -0.256 9.312 7.613 1 97.56 157 PHE B O 1
ATOM 2611 N N . CYS B 1 158 ? 0.929 7.41 7.359 1 98.5 158 CYS B N 1
ATOM 2612 C CA . CYS B 1 158 ? 2.035 7.801 8.227 1 98.5 158 CYS B CA 1
ATOM 2613 C C . CYS B 1 158 ? 3.291 8.094 7.41 1 98.5 158 CYS B C 1
ATOM 2615 O O . CYS B 1 158 ? 3.432 7.609 6.285 1 98.5 158 CYS B O 1
ATOM 2617 N N . TYR B 1 159 ? 4.168 8.906 8.031 1 98.12 159 TYR B N 1
ATOM 2618 C CA . TYR B 1 159 ? 5.473 9.055 7.395 1 98.12 159 TYR B CA 1
ATOM 2619 C C . TYR B 1 159 ? 6.566 9.258 8.438 1 98.12 159 TYR B C 1
ATOM 2621 O O . TYR B 1 159 ? 6.285 9.68 9.562 1 98.12 159 TYR B O 1
ATOM 2629 N N . LYS B 1 160 ? 7.789 8.906 8.102 1 96.31 160 LYS B N 1
ATOM 2630 C CA . LYS B 1 160 ? 9 9.297 8.82 1 96.31 160 LYS B CA 1
ATOM 2631 C C . LYS B 1 160 ? 10.133 9.617 7.844 1 96.31 160 LYS B C 1
ATOM 2633 O O . LYS B 1 160 ? 10.148 9.125 6.715 1 96.31 160 LYS B O 1
ATOM 2638 N N . PRO B 1 161 ? 10.945 10.547 8.305 1 93.56 161 PRO B N 1
ATOM 2639 C CA . PRO B 1 161 ? 12.055 10.891 7.418 1 93.56 161 PRO B CA 1
ATOM 2640 C C . PRO B 1 161 ? 12.953 9.695 7.102 1 93.56 161 PRO B C 1
ATOM 2642 O O . PRO B 1 161 ? 13.141 8.82 7.949 1 93.56 161 PRO B O 1
ATOM 2645 N N . PHE B 1 162 ? 13.25 9.711 5.754 1 87.69 162 PHE B N 1
ATOM 2646 C CA . PHE B 1 162 ? 14.258 8.742 5.355 1 87.69 162 PHE B CA 1
ATOM 2647 C C . PHE B 1 162 ? 15.648 9.188 5.805 1 87.69 162 PHE B C 1
ATOM 2649 O O . PHE B 1 162 ? 16.109 10.273 5.445 1 87.69 162 PHE B O 1
ATOM 2656 N N . THR B 1 163 ? 16.156 8.766 6.91 1 71.75 163 THR B N 1
ATOM 2657 C CA . THR B 1 163 ? 17.484 9.156 7.367 1 71.75 163 THR B CA 1
ATOM 2658 C C . THR B 1 163 ? 18.562 8.297 6.711 1 71.75 163 THR B C 1
ATOM 2660 O O . THR B 1 163 ? 18.609 7.086 6.922 1 71.75 163 THR B O 1
ATOM 2663 N N . SER B 1 164 ? 19.172 8.719 5.594 1 53.78 164 SER B N 1
ATOM 2664 C CA . SER B 1 164 ? 20.328 8.07 4.984 1 53.78 164 SER B CA 1
ATOM 2665 C C . SER B 1 164 ? 21.562 8.203 5.871 1 53.78 164 SER B C 1
ATOM 2667 O O . SER B 1 164 ? 21.688 9.164 6.629 1 53.78 164 SER B O 1
#

Sequence (328 aa):
MASNFTISLLLLASIACLAKGCCPEKFMQVGDRCYHFSSYKKTWSDANRECEDLGAHLVSFHSSAESEDVYDLWKSFTDVSYADDGNRAYWIGLNDREYEGSFKWSDGTSVDYYHWQSGEPNNDRGEDCVSPRNYGSSDYDRQKWNDYDCDENKSFFCYKPFTSMASNFTISLLLLASIACLAKGCCPEKFMQVGDRCYHFSSYKKTWSDANRECEDLGAHLVSFHSSAESEDVYDLWKSFTDVSYADDGNRAYWIGLNDREYEGSFKWSDGTSVDYYHWQSGEPNNDRGEDCVSPRNYGSSDYDRQKWNDYDCDENKSFFCYKPFTS